Protein AF-0000000081802047 (afdb_homodimer)

Radius of gyration: 25.55 Å; Cα contacts (8 Å, |Δi|>4): 329; chains: 2; bounding box: 88×57×43 Å

Nearest PDB structures (foldseek):
  8in6-assembly1_A  TM=9.110E-01  e=1.641E-02  Aplysia kurodai
  5hbf-assembly3_B  TM=8.383E-01  e=6.087E-02  Homo sapiens
  5hbf-assembly3_A  TM=7.448E-01  e=5.000E-02  Homo sapiens
  6so0-assembly1_A  TM=7.220E-01  e=5.339E-02  Homo sapiens
  1dqc-assembly1_A  TM=6.555E-01  e=4.683E-02  Tachypleus tridentatus

Foldseek 3Di:
DPPPPPPPPPPPPCPVVPPPVVPPPFAFADLVVLQVADPPHDPDWDKACRQAAQQWIWIHHRSTTTIDGHDPQWGAAPVVRDIDHPVVHDSDNHDHPPVPPPPPPPD/DPPPPPPPPPPPPCPVVPPPVVPPPFAFADLVVLQVADPPHDPDWDKACRQAAQQWIWIHHRSTTTIDGHDPQWGAAPVVRDTDHPVPHDSDNHDHPPPPPCPPPPD

Organism: Hyalella azteca (NCBI:txid294128)

Secondary structure (DSSP, 8-state):
--------------------------PBPPHHHHTT--SS--SS--EEE-TT-TTEEEEEETTEEEEEEPPTTEEEETTTTEEEEGGG---TT--------------/--------------------------PBPPHHHHTT--SS--SS--EEE-TT-TTEEEEEETTEEEEEEPPTTEEEETTTTEEEEGGG---TT--------------

Sequence (214 aa):
MRALIYLLPLVAVVVLGGRITVGQDEELCFQNISDLCPVPDPAAPVFFPDPTNCAKFCECSNGLAYSLTCSPETLYDVTDEICKTASEVDCGDRPISVARASFKRLWMRALIYLLPLVAVVVLGGRITVGQDEELCFQNISDLCPVPDPAAPVFFPDPTNCAKFCECSNGLAYSLTCSPETLYDVTDEICKTASEVDCGDRPISVARASFKRLW

pLDDT: mean 78.84, std 25.26, range [30.09, 98.62]

Structure (mmCIF, N/CA/C/O backbone):
data_AF-0000000081802047-model_v1
#
loop_
_entity.id
_entity.type
_entity.pdbx_description
1 polymer 'Uncharacterized protein LOC108682642'
#
loop_
_atom_site.group_PDB
_atom_site.id
_atom_site.type_symbol
_atom_site.label_atom_id
_atom_site.label_alt_id
_atom_site.label_comp_id
_atom_site.label_asym_id
_atom_site.label_entity_id
_atom_site.label_seq_id
_atom_site.pdbx_PDB_ins_code
_atom_site.Cartn_x
_atom_site.Cartn_y
_atom_site.Cartn_z
_atom_site.occupancy
_atom_site.B_iso_or_equiv
_atom_site.auth_seq_id
_atom_site.auth_comp_id
_atom_site.auth_asym_id
_atom_site.auth_atom_id
_atom_site.pdbx_PDB_model_num
ATOM 1 N N . MET A 1 1 ? -69.375 -10.156 22.703 1 39.75 1 MET A N 1
ATOM 2 C CA . MET A 1 1 ? -68.188 -10.641 22.016 1 39.75 1 MET A CA 1
ATOM 3 C C . MET A 1 1 ? -67.438 -9.492 21.406 1 39.75 1 MET A C 1
ATOM 5 O O . MET A 1 1 ? -67.812 -8.953 20.359 1 39.75 1 MET A O 1
ATOM 9 N N . ARG A 1 2 ? -66.875 -8.578 22.312 1 48.47 2 ARG A N 1
ATOM 10 C CA . ARG A 1 2 ? -66.062 -7.402 22 1 48.47 2 ARG A CA 1
ATOM 11 C C . ARG A 1 2 ? -64.812 -7.789 21.188 1 48.47 2 ARG A C 1
ATOM 13 O O . ARG A 1 2 ? -64.125 -8.742 21.531 1 48.47 2 ARG A O 1
ATOM 20 N N . ALA A 1 3 ? -64.938 -7.656 19.859 1 47.84 3 ALA A N 1
ATOM 21 C CA . ALA A 1 3 ? -63.812 -7.789 18.922 1 47.84 3 ALA A CA 1
ATOM 22 C C . ALA A 1 3 ? -62.656 -6.863 19.312 1 47.84 3 ALA A C 1
ATOM 24 O O . ALA A 1 3 ? -62.812 -5.641 19.359 1 47.84 3 ALA A O 1
ATOM 25 N N . LEU A 1 4 ? -61.875 -7.223 20.359 1 50.84 4 LEU A N 1
ATOM 26 C CA . LEU A 1 4 ? -60.625 -6.512 20.688 1 50.84 4 LEU A CA 1
ATOM 27 C C . LEU A 1 4 ? -59.719 -6.438 19.469 1 50.84 4 LEU A C 1
ATOM 29 O O . LEU A 1 4 ? -59.281 -7.469 18.953 1 50.84 4 LEU A O 1
ATOM 33 N N . ILE A 1 5 ? -59.875 -5.484 18.578 1 48.91 5 ILE A N 1
ATOM 34 C CA . ILE A 1 5 ? -59.031 -5.141 17.453 1 48.91 5 ILE A CA 1
ATOM 35 C C . ILE A 1 5 ? -57.625 -4.805 17.969 1 48.91 5 ILE A C 1
ATOM 37 O O . ILE A 1 5 ? -57.438 -3.885 18.781 1 48.91 5 ILE A O 1
ATOM 41 N N . TYR A 1 6 ? -56.719 -5.836 18.141 1 47.06 6 TYR A N 1
ATOM 42 C CA . TYR A 1 6 ? -55.312 -5.66 18.391 1 47.06 6 TYR A CA 1
ATOM 43 C C . TYR A 1 6 ? -54.688 -4.742 17.344 1 47.06 6 TYR A C 1
ATOM 45 O O . TYR A 1 6 ? -54.688 -5.055 16.141 1 47.06 6 TYR A O 1
ATOM 53 N N . LEU A 1 7 ? -54.75 -3.395 17.5 1 47.03 7 LEU A N 1
ATOM 54 C CA . LEU A 1 7 ? -53.969 -2.455 16.719 1 47.03 7 LEU A CA 1
ATOM 55 C C . LEU A 1 7 ? -52.469 -2.762 16.828 1 47.03 7 LEU A C 1
ATOM 57 O O . LEU A 1 7 ? -51.875 -2.541 17.875 1 47.03 7 LEU A O 1
ATOM 61 N N . LEU A 1 8 ? -51.969 -3.777 16.156 1 45.94 8 LEU A N 1
ATOM 62 C CA . LEU A 1 8 ? -50.562 -4.031 16.062 1 45.94 8 LEU A CA 1
ATOM 63 C C . LEU A 1 8 ? -49.812 -2.812 15.5 1 45.94 8 LEU A C 1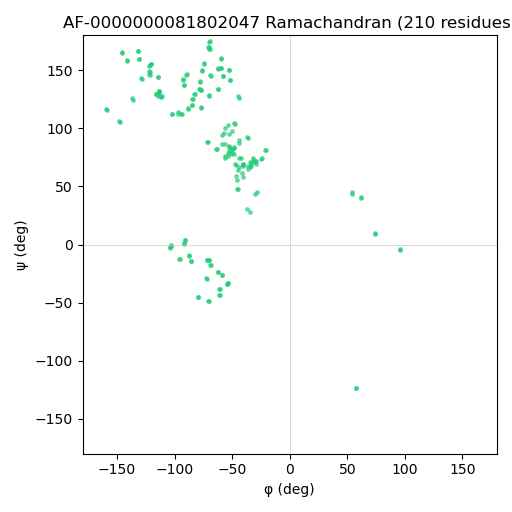
ATOM 65 O O . LEU A 1 8 ? -50.188 -2.307 14.438 1 45.94 8 LEU A O 1
ATOM 69 N N . PRO A 1 9 ? -49.125 -1.933 16.328 1 49.59 9 PRO A N 1
ATOM 70 C CA . PRO A 1 9 ? -48.281 -0.857 15.766 1 49.59 9 PRO A CA 1
ATOM 71 C C . PRO A 1 9 ? -47.312 -1.36 14.727 1 49.59 9 PRO A C 1
ATOM 73 O O . PRO A 1 9 ? -46.594 -2.336 14.969 1 49.59 9 PRO A O 1
ATOM 76 N N . LEU A 1 10 ? -47.656 -1.24 13.43 1 46.09 10 LEU A N 1
ATOM 77 C CA . LEU A 1 10 ? -46.688 -1.479 12.367 1 46.09 10 LEU A CA 1
ATOM 78 C C . LEU A 1 10 ? -45.406 -0.676 12.602 1 46.09 10 LEU A C 1
ATOM 80 O O . LEU A 1 10 ? -45.406 0.555 12.523 1 46.09 10 LEU A O 1
ATOM 84 N N . VAL A 1 11 ? -44.5 -1.123 13.516 1 46.25 11 VAL A N 1
ATOM 85 C CA . VAL A 1 11 ? -43.188 -0.53 13.625 1 46.25 11 VAL A CA 1
ATOM 86 C C . VAL A 1 11 ? -42.531 -0.479 12.242 1 46.25 11 VAL A C 1
ATOM 88 O O . VAL A 1 11 ? -42.281 -1.519 11.625 1 46.25 11 VAL A O 1
ATOM 91 N N . ALA A 1 12 ? -42.875 0.566 11.422 1 43.47 12 ALA A N 1
ATOM 92 C CA . ALA A 1 12 ? -42.094 0.822 10.211 1 43.47 12 ALA A CA 1
ATOM 93 C C . ALA A 1 12 ? -40.594 0.714 10.492 1 43.47 12 ALA A C 1
ATOM 95 O O . ALA A 1 12 ? -40.031 1.547 11.203 1 43.47 12 ALA A O 1
ATOM 96 N N . VAL A 1 13 ? -40.125 -0.532 10.656 1 43.78 13 VAL A N 1
ATOM 97 C CA . VAL A 1 13 ? -38.688 -0.664 10.648 1 43.78 13 VAL A CA 1
ATOM 98 C C . VAL A 1 13 ? -38.094 0.11 9.461 1 43.78 13 VAL A C 1
ATOM 100 O O . VAL A 1 13 ? -38.312 -0.258 8.305 1 43.78 13 VAL A O 1
ATOM 103 N N . VAL A 1 14 ? -38.156 1.462 9.508 1 40.22 14 VAL A N 1
ATOM 104 C CA . VAL A 1 14 ? -37.344 2.213 8.562 1 40.22 14 VAL A CA 1
ATOM 105 C C . VAL A 1 14 ? -35.969 1.554 8.43 1 40.22 14 VAL A C 1
ATOM 107 O O . VAL A 1 14 ? -35.188 1.539 9.375 1 40.22 14 VAL A O 1
ATOM 110 N N . VAL A 1 15 ? -36 0.364 7.812 1 37.06 15 VAL A N 1
ATOM 111 C CA . VAL A 1 15 ? -34.688 -0.069 7.371 1 37.06 15 VAL A CA 1
ATOM 112 C C . VAL A 1 15 ? -33.938 1.094 6.703 1 37.06 15 VAL A C 1
ATOM 114 O O . VAL A 1 15 ? -34.344 1.556 5.633 1 37.06 15 VAL A O 1
ATOM 117 N N . LEU A 1 16 ? -33.625 2.162 7.477 1 37.78 16 LEU A N 1
ATOM 118 C CA . LEU A 1 16 ? -32.625 3.059 6.863 1 37.78 16 LEU A CA 1
ATOM 119 C C . LEU A 1 16 ? -31.641 2.279 6.023 1 37.78 16 LEU A C 1
ATOM 121 O O . LEU A 1 16 ? -30.875 1.462 6.551 1 37.78 16 LEU A O 1
ATOM 125 N N . GLY A 1 17 ? -32.125 1.713 4.91 1 38.28 17 GLY A N 1
ATOM 126 C CA . GLY A 1 17 ? -31.141 1.27 3.938 1 38.28 17 GLY A CA 1
ATOM 127 C C . GLY A 1 17 ? -29.875 2.098 3.957 1 38.28 17 GLY A C 1
ATOM 128 O O . GLY A 1 17 ? -29.766 3.111 3.264 1 38.28 17 GLY A O 1
ATOM 129 N N . GLY A 1 18 ? -29.375 2.41 5.156 1 39.41 18 GLY A N 1
ATOM 130 C CA . GLY A 1 18 ? -28.078 3.059 5.035 1 39.41 18 GLY A CA 1
ATOM 131 C C . GLY A 1 18 ? -27.234 2.479 3.926 1 39.41 18 GLY A C 1
ATOM 132 O O . GLY A 1 18 ? -27.219 1.264 3.711 1 39.41 18 GLY A O 1
ATOM 133 N N . ARG A 1 19 ? -27.312 3.049 2.773 1 34.72 19 ARG A N 1
ATOM 134 C CA . ARG A 1 19 ? -26.203 2.736 1.884 1 34.72 19 ARG A CA 1
ATOM 135 C C . ARG A 1 19 ? -24.953 2.348 2.678 1 34.72 19 ARG A C 1
ATOM 137 O O . ARG A 1 19 ? -24.5 3.104 3.537 1 34.72 19 ARG A O 1
ATOM 144 N N . ILE A 1 20 ? -24.969 1.193 3.223 1 37.62 20 ILE A N 1
ATOM 145 C CA . ILE A 1 20 ? -23.594 0.818 3.586 1 37.62 20 ILE A CA 1
ATOM 146 C C . ILE A 1 20 ? -22.641 1.208 2.465 1 37.62 20 ILE A C 1
ATOM 148 O O . ILE A 1 20 ? -22.719 0.677 1.354 1 37.62 20 ILE A O 1
ATOM 152 N N . THR A 1 21 ? -22.469 2.469 2.059 1 40.91 21 THR A N 1
ATOM 153 C CA . THR A 1 21 ? -21.297 2.76 1.237 1 40.91 21 THR A CA 1
ATOM 154 C C . THR A 1 21 ? -20.125 1.873 1.64 1 40.91 21 THR A C 1
ATOM 156 O O . THR A 1 21 ? -19.734 1.837 2.811 1 40.91 21 THR A O 1
ATOM 159 N N . VAL A 1 22 ? -20.141 0.592 1.373 1 40.72 22 VAL A N 1
ATOM 160 C CA . VAL A 1 22 ? -18.969 -0.271 1.443 1 40.72 22 VAL A CA 1
ATOM 161 C C . VAL A 1 22 ? -17.734 0.49 0.959 1 40.72 22 VAL A C 1
ATOM 163 O O . VAL A 1 22 ? -17.5 0.597 -0.246 1 40.72 22 VAL A O 1
ATOM 166 N N . GLY A 1 23 ? -17.656 1.776 1.133 1 43.5 23 GLY A N 1
ATOM 167 C CA . GLY A 1 23 ? -16.438 2.492 0.8 1 43.5 23 GLY A CA 1
ATOM 168 C C . GLY A 1 23 ? -15.18 1.791 1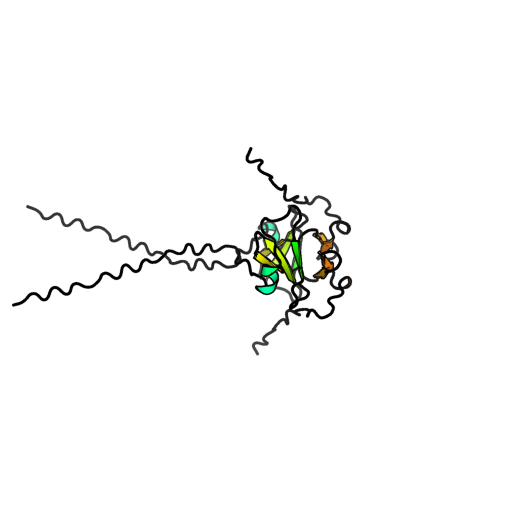.288 1 43.5 23 GLY A C 1
ATOM 169 O O . GLY A 1 23 ? -15.25 0.926 2.164 1 43.5 23 GLY A O 1
ATOM 170 N N . GLN A 1 24 ? -14.102 1.479 0.551 1 48.47 24 GLN A N 1
ATOM 171 C CA . GLN A 1 24 ? -12.812 1.077 1.108 1 48.47 24 GLN A CA 1
ATOM 172 C C . GLN A 1 24 ? -12.672 1.545 2.555 1 48.47 24 GLN A C 1
ATOM 174 O O . GLN A 1 24 ? -12.984 2.693 2.873 1 48.47 24 GLN A O 1
ATOM 179 N N . ASP A 1 25 ? -13.219 0.87 3.57 1 54.28 25 ASP A N 1
ATOM 180 C CA . ASP A 1 25 ? -13.117 1.26 4.973 1 54.28 25 ASP A CA 1
ATOM 181 C C . ASP A 1 25 ? -11.812 2.012 5.238 1 54.28 25 ASP A C 1
ATOM 183 O O . ASP A 1 25 ? -10.734 1.423 5.195 1 54.28 25 ASP A O 1
ATOM 187 N N . GLU A 1 26 ? -11.75 3.131 4.781 1 75.5 26 GLU A N 1
ATOM 188 C CA . GLU A 1 26 ? -10.641 4 5.176 1 75.5 26 GLU A CA 1
ATOM 189 C C . GLU A 1 26 ? -10.453 3.996 6.688 1 75.5 26 GLU A C 1
ATOM 191 O O . GLU A 1 26 ? -11.383 4.293 7.438 1 75.5 26 GLU A O 1
ATOM 196 N N . GLU A 1 27 ? -9.43 3.279 7.133 1 89.56 27 GLU A N 1
ATOM 197 C CA . GLU A 1 27 ? -9.055 3.328 8.539 1 89.56 27 GLU A CA 1
ATOM 198 C C . GLU A 1 27 ? -8.453 4.684 8.906 1 89.56 27 GLU A C 1
ATOM 200 O O . GLU A 1 27 ? -7.625 5.219 8.172 1 89.56 27 GLU A O 1
ATOM 205 N N . LEU A 1 28 ? -9.062 5.25 10 1 94.56 28 LEU A N 1
ATOM 206 C CA . LEU A 1 28 ? -8.523 6.523 10.469 1 94.56 28 LEU A CA 1
ATOM 207 C C . LEU A 1 28 ? -7.414 6.297 11.5 1 94.56 28 LEU A C 1
ATOM 209 O O . LEU A 1 28 ? -7.457 5.332 12.266 1 94.56 28 LEU A O 1
ATOM 213 N N . CYS A 1 29 ? -6.422 7.176 11.5 1 97.56 29 CYS A N 1
ATOM 214 C CA . CYS A 1 29 ? -5.457 7.238 12.594 1 97.56 29 CYS A CA 1
ATOM 215 C C . CYS A 1 29 ? -6.102 7.797 13.859 1 97.56 29 CYS A C 1
ATOM 217 O O . CYS A 1 29 ? -7.273 8.18 13.844 1 97.56 29 CYS A O 1
ATOM 219 N N . PHE A 1 30 ? -5.367 7.711 15 1 96.38 30 PHE A N 1
ATOM 220 C CA . PHE A 1 30 ? -5.848 8.227 16.281 1 96.38 30 PHE A CA 1
ATOM 221 C C . PHE A 1 30 ? -6.289 9.68 16.141 1 96.38 30 PHE A C 1
ATOM 223 O O . PHE A 1 30 ? -5.719 10.43 15.352 1 96.38 30 PHE A O 1
ATOM 230 N N . GLN A 1 31 ? -7.215 9.992 16.938 1 96.81 31 GLN A N 1
ATOM 231 C CA . GLN A 1 31 ? -7.824 11.312 16.859 1 96.81 31 GLN A CA 1
ATOM 232 C C . GLN A 1 31 ? -6.797 12.414 17.094 1 96.81 31 GLN A C 1
ATOM 234 O O . GLN A 1 31 ? -6.871 13.484 16.5 1 96.81 31 GLN A O 1
ATOM 239 N N . ASN A 1 32 ? -5.852 12.195 18.031 1 97.94 32 ASN A N 1
ATOM 240 C CA . ASN A 1 32 ? -4.848 13.211 18.344 1 97.94 32 ASN A CA 1
ATOM 241 C C . ASN A 1 32 ? -4.023 13.578 17.109 1 97.94 32 ASN A C 1
ATOM 243 O O . ASN A 1 32 ? -3.484 14.68 17.031 1 97.94 32 ASN A O 1
ATOM 247 N N . ILE A 1 33 ? -3.904 12.688 16.172 1 98.25 33 ILE A N 1
ATOM 248 C CA . ILE A 1 33 ? -3.209 12.977 14.93 1 98.25 33 ILE A CA 1
ATOM 249 C C . ILE A 1 33 ? -4.129 13.773 14 1 98.25 33 ILE A C 1
ATOM 251 O O . ILE A 1 33 ? -3.701 14.75 13.383 1 98.25 33 ILE A O 1
ATOM 255 N N . SER A 1 34 ? -5.383 13.375 13.867 1 97.88 34 SER A N 1
ATOM 256 C CA . SER A 1 34 ? -6.348 14.125 13.07 1 97.88 34 SER A CA 1
ATOM 257 C C . SER A 1 34 ? -6.43 15.578 13.523 1 97.88 34 SER A C 1
ATOM 259 O O . SER A 1 34 ? -6.609 16.484 12.711 1 97.88 34 SER A O 1
ATOM 261 N N . ASP A 1 35 ? -6.258 15.766 14.805 1 98.19 35 ASP A N 1
ATOM 262 C CA . ASP A 1 35 ? -6.324 17.109 15.367 1 98.19 35 ASP A CA 1
ATOM 263 C C . ASP A 1 35 ? -5.234 18 14.781 1 98.19 35 ASP A C 1
ATOM 265 O O . ASP A 1 35 ? -5.34 19.234 14.828 1 98.19 35 ASP A O 1
ATOM 269 N N . LEU A 1 36 ? -4.145 17.422 14.281 1 98.06 36 LEU A N 1
ATOM 270 C CA . LEU A 1 36 ? -3.02 18.172 13.719 1 98.06 36 LEU A CA 1
ATOM 271 C C . LEU A 1 36 ? -3.238 18.453 12.234 1 98.06 36 LEU A C 1
ATOM 273 O O . LEU A 1 36 ? -2.48 19.203 11.625 1 98.06 36 LEU A O 1
ATOM 277 N N . CYS A 1 37 ? -4.254 17.844 11.625 1 98.62 37 CYS A N 1
ATOM 278 C CA . CYS A 1 37 ? -4.461 17.953 10.188 1 98.62 37 CYS A CA 1
ATOM 279 C C . CYS A 1 37 ? -5.094 19.297 9.828 1 98.62 37 CYS A C 1
ATOM 281 O O . CYS A 1 37 ? -6.082 19.703 10.438 1 98.62 37 CYS A O 1
ATOM 283 N N . PRO A 1 38 ? -4.539 19.875 8.852 1 97.69 38 PRO A N 1
ATOM 284 C CA . PRO A 1 38 ? -5.062 21.188 8.461 1 97.69 38 PRO A CA 1
ATOM 285 C C . PRO A 1 38 ? -6.395 21.094 7.723 1 97.69 38 PRO A C 1
ATOM 287 O O . PRO A 1 38 ? -6.691 20.078 7.102 1 97.69 38 PRO A O 1
ATOM 290 N N . VAL A 1 39 ? -7.16 22.203 7.789 1 96.31 39 VAL A N 1
ATOM 291 C CA . VAL A 1 39 ? -8.352 22.469 6.992 1 96.31 39 VAL A CA 1
ATOM 292 C C . VAL A 1 39 ? -8.328 23.922 6.5 1 96.31 39 VAL A C 1
ATOM 294 O O . VAL A 1 39 ? -8.219 24.844 7.297 1 96.31 39 VAL A O 1
ATOM 297 N N . PRO A 1 40 ? -8.453 24.156 5.195 1 96 40 PRO A N 1
ATOM 298 C CA . PRO A 1 40 ? -8.484 23.219 4.082 1 96 40 PRO A CA 1
ATOM 299 C C . PRO A 1 40 ? -7.137 22.547 3.836 1 96 40 PRO A C 1
ATOM 301 O O . PRO A 1 40 ? -6.133 22.938 4.445 1 96 40 PRO A O 1
ATOM 304 N N . ASP A 1 41 ? -7.184 21.484 2.98 1 96.06 41 ASP A N 1
ATOM 305 C CA . ASP A 1 41 ? -5.93 20.812 2.643 1 96.06 41 ASP A CA 1
ATOM 306 C C . ASP A 1 41 ? -4.973 21.766 1.935 1 96.06 41 ASP A C 1
ATOM 308 O O . ASP A 1 41 ? -5.383 22.531 1.062 1 96.06 41 ASP A O 1
ATOM 312 N N . PRO A 1 42 ? -3.736 21.75 2.367 1 96.69 42 PRO A N 1
ATOM 313 C CA . PRO A 1 42 ? -2.744 22.469 1.575 1 96.69 42 PRO A CA 1
ATOM 314 C C . PRO A 1 42 ? -2.461 21.812 0.228 1 96.69 42 PRO A C 1
ATOM 316 O O . PRO A 1 42 ? -3.027 20.766 -0.078 1 96.69 42 PRO A O 1
ATOM 319 N N . ALA A 1 43 ? -1.646 22.484 -0.581 1 94.81 43 ALA A N 1
ATOM 320 C CA . ALA A 1 43 ? -1.294 21.984 -1.908 1 94.81 43 ALA A CA 1
ATOM 321 C C . ALA A 1 43 ? -0.571 20.641 -1.819 1 94.81 43 ALA A C 1
ATOM 323 O O . ALA A 1 43 ? -0.873 19.719 -2.574 1 94.81 43 ALA A O 1
ATOM 324 N N . ALA A 1 44 ? 0.365 20.578 -0.864 1 94.56 44 ALA A N 1
ATOM 325 C CA . ALA A 1 44 ? 1.104 19.328 -0.677 1 94.56 44 ALA A CA 1
ATOM 326 C C . ALA A 1 44 ? 0.436 18.453 0.376 1 94.56 44 ALA A C 1
ATOM 328 O O . ALA A 1 44 ? -0.06 18.953 1.388 1 94.56 44 ALA A O 1
ATOM 329 N N . PRO A 1 45 ? 0.488 17.172 0.071 1 95.31 45 PRO A N 1
ATOM 330 C CA . PRO A 1 45 ? -0.076 16.297 1.101 1 95.31 45 PRO A CA 1
ATOM 331 C C . PRO A 1 45 ? 0.683 16.375 2.422 1 95.31 45 PRO A C 1
ATOM 333 O O . PRO A 1 45 ? 1.878 16.688 2.436 1 95.31 45 PRO A O 1
ATOM 336 N N . VAL A 1 46 ? -0.081 16.125 3.477 1 97.56 46 VAL A N 1
ATOM 337 C CA . VAL A 1 46 ? 0.492 16.109 4.82 1 97.56 46 VAL A CA 1
ATOM 338 C C . VAL A 1 46 ? 0.458 14.695 5.391 1 97.56 46 VAL A C 1
ATOM 340 O O . VAL A 1 46 ? -0.594 14.055 5.406 1 97.56 46 VAL A O 1
ATOM 343 N N . PHE A 1 47 ? 1.67 14.273 5.852 1 98.12 47 PHE A N 1
ATOM 344 C CA . PHE A 1 47 ? 1.785 12.922 6.387 1 98.12 47 PHE A CA 1
ATOM 345 C C . PHE A 1 47 ? 2.281 12.953 7.828 1 98.12 47 PHE A C 1
ATOM 347 O O . PHE A 1 47 ? 3.055 13.836 8.203 1 98.12 47 PHE A O 1
ATOM 354 N N . PHE A 1 48 ? 1.802 12.008 8.609 1 98.5 48 PHE A N 1
ATOM 355 C CA . PHE A 1 48 ? 2.318 11.727 9.945 1 98.5 48 PHE A CA 1
ATOM 356 C C . PHE A 1 48 ? 2.639 10.242 10.102 1 98.5 48 PHE A C 1
ATOM 358 O O . PHE A 1 48 ? 1.937 9.391 9.555 1 98.5 48 PHE A O 1
ATOM 365 N N . PRO A 1 49 ? 3.775 9.992 10.852 1 98.38 49 PRO A N 1
ATOM 366 C CA . PRO A 1 49 ? 3.988 8.578 11.172 1 98.38 49 PRO A CA 1
ATOM 367 C C . PRO A 1 49 ? 2.945 8.023 12.141 1 98.38 49 PRO A C 1
ATOM 369 O O . PRO A 1 49 ? 2.449 8.758 13 1 98.38 49 PRO A O 1
ATOM 372 N N . ASP A 1 50 ? 2.619 6.777 11.922 1 97.94 50 ASP A N 1
ATOM 373 C CA . ASP A 1 50 ? 1.854 6.066 12.945 1 97.94 50 ASP A CA 1
ATOM 374 C C . ASP A 1 50 ? 2.75 5.648 14.109 1 97.94 50 ASP A C 1
ATOM 376 O O . ASP A 1 50 ? 3.688 4.867 13.93 1 97.94 50 ASP A O 1
ATOM 380 N N . PRO A 1 51 ? 2.455 6.164 15.281 1 97.38 51 PRO A N 1
ATOM 381 C CA . PRO A 1 51 ? 3.361 5.859 16.391 1 97.38 51 PRO A CA 1
ATOM 382 C C . PRO A 1 51 ? 3.281 4.402 16.828 1 97.38 51 PRO A C 1
ATOM 384 O O . PRO A 1 51 ? 4.168 3.916 17.531 1 97.38 51 PRO A O 1
ATOM 387 N N . THR A 1 52 ? 2.27 3.686 16.391 1 96.56 52 THR A N 1
ATOM 388 C CA . THR A 1 52 ? 2.049 2.346 16.938 1 96.56 52 THR A CA 1
ATOM 389 C C . THR A 1 52 ? 2.502 1.284 15.938 1 96.56 52 THR A C 1
ATOM 391 O O . THR A 1 52 ? 2.459 0.088 16.234 1 96.56 52 THR A O 1
ATOM 394 N N . ASN A 1 53 ? 2.932 1.658 14.828 1 97.69 53 ASN A N 1
ATOM 395 C CA . ASN A 1 53 ? 3.299 0.716 13.781 1 97.69 53 ASN A CA 1
ATOM 396 C C . ASN A 1 53 ? 4.238 1.354 12.758 1 97.69 53 ASN A C 1
ATOM 398 O O . ASN A 1 53 ? 3.818 2.207 11.977 1 97.69 53 ASN A O 1
ATOM 402 N N . CYS A 1 54 ? 5.414 0.883 12.648 1 98.62 54 CYS A N 1
ATOM 403 C CA . CYS A 1 54 ? 6.461 1.476 11.828 1 98.62 54 CYS A CA 1
ATOM 404 C C . CYS A 1 54 ? 6.141 1.316 10.344 1 98.62 54 CYS A C 1
ATOM 406 O O . CYS A 1 54 ? 6.676 2.049 9.508 1 98.62 54 CYS A O 1
ATOM 408 N N . ALA A 1 55 ? 5.191 0.378 9.984 1 97.88 55 ALA A N 1
ATOM 409 C CA . ALA A 1 55 ? 4.836 0.115 8.594 1 97.88 55 ALA A CA 1
ATOM 410 C C . ALA A 1 55 ? 3.654 0.978 8.156 1 97.88 55 ALA A C 1
ATOM 412 O O . ALA A 1 55 ? 3.172 0.856 7.031 1 97.88 55 ALA A O 1
ATOM 413 N N . LYS A 1 56 ? 3.168 1.798 9.062 1 97.88 56 LYS A N 1
ATOM 414 C CA . LYS A 1 56 ? 1.987 2.6 8.75 1 97.88 56 LYS A CA 1
ATOM 415 C C . LYS A 1 56 ? 2.291 4.09 8.859 1 97.88 56 LYS A C 1
ATOM 417 O O . LYS A 1 56 ? 3.223 4.492 9.562 1 97.88 56 LYS A O 1
ATOM 422 N N . PHE A 1 57 ? 1.488 4.863 8.117 1 98.44 57 PHE A N 1
ATOM 423 C CA . PHE A 1 57 ? 1.521 6.32 8.18 1 98.44 57 PHE A CA 1
ATOM 424 C C . PHE A 1 57 ? 0.129 6.902 7.973 1 98.44 57 PHE A C 1
ATOM 426 O O . PHE A 1 57 ? -0.808 6.18 7.629 1 98.44 57 PHE A O 1
ATOM 433 N N . CYS A 1 58 ? 0 8.141 8.305 1 98.56 58 CYS A N 1
ATOM 434 C CA . CYS A 1 58 ? -1.27 8.852 8.219 1 98.56 58 CYS A CA 1
ATOM 435 C C . CYS A 1 58 ? -1.209 9.945 7.156 1 98.56 58 CYS A C 1
ATOM 437 O O . CYS A 1 58 ? -0.25 10.719 7.109 1 98.56 58 CYS A O 1
ATOM 439 N N . GLU A 1 59 ? -2.217 9.961 6.344 1 97.81 59 GLU A N 1
ATOM 440 C CA . GLU A 1 59 ? -2.354 11.039 5.363 1 97.81 59 GLU A CA 1
ATOM 441 C C . GLU A 1 59 ? -3.539 11.938 5.695 1 97.81 59 GLU A C 1
ATOM 443 O O . GLU A 1 59 ? -4.66 11.461 5.883 1 97.81 59 GLU A O 1
ATOM 448 N N . CYS A 1 60 ? -3.279 13.172 5.766 1 98.06 60 CYS A N 1
ATOM 449 C CA . CYS A 1 60 ? -4.336 14.117 6.102 1 98.06 60 CYS A CA 1
ATOM 450 C C . CYS A 1 60 ? -5.23 14.391 4.898 1 98.06 60 CYS A C 1
ATOM 452 O O . CYS A 1 60 ? -4.742 14.5 3.771 1 98.06 60 CYS A O 1
ATOM 454 N N . SER A 1 61 ? -6.523 14.492 5.125 1 96.38 61 SER A N 1
ATOM 455 C CA . SER A 1 61 ? -7.527 14.93 4.168 1 96.38 61 SER A CA 1
ATOM 456 C C . SER A 1 61 ? -8.672 15.656 4.863 1 96.38 61 SER A C 1
ATOM 458 O O . SER A 1 61 ? -9.453 15.047 5.598 1 96.38 61 SER A O 1
ATOM 460 N N . ASN A 1 62 ? -8.656 16.984 4.664 1 96.69 62 ASN A N 1
ATOM 461 C CA . ASN A 1 62 ? -9.719 17.828 5.195 1 96.69 62 ASN A CA 1
ATOM 462 C C . ASN A 1 62 ? -9.914 17.625 6.695 1 96.69 62 ASN A C 1
ATOM 464 O O . ASN A 1 62 ? -11.031 17.391 7.156 1 96.69 62 ASN A O 1
ATOM 468 N N . GLY A 1 63 ? -8.883 17.562 7.359 1 97.88 63 GLY A N 1
ATOM 469 C CA . GLY A 1 63 ? -8.938 17.578 8.812 1 97.88 63 GLY A CA 1
ATOM 470 C C . GLY A 1 63 ? -8.914 16.203 9.422 1 97.88 63 GLY A C 1
ATOM 471 O O . GLY A 1 63 ? -8.891 16.047 10.648 1 97.88 63 GLY A O 1
ATOM 472 N N . LEU A 1 64 ? -8.93 15.188 8.555 1 97.56 64 LEU A N 1
ATOM 473 C CA . LEU A 1 64 ? -8.891 13.805 9.031 1 97.56 64 LEU A CA 1
ATOM 474 C C . LEU A 1 64 ? -7.594 13.125 8.609 1 97.56 64 LEU A C 1
ATOM 476 O O . LEU A 1 64 ? -7.105 13.336 7.5 1 97.56 64 LEU A O 1
ATOM 480 N N . ALA A 1 65 ? -7.09 12.25 9.523 1 98.31 65 ALA A N 1
ATOM 481 C CA . ALA A 1 65 ? -5.891 11.469 9.227 1 98.31 65 ALA A CA 1
ATOM 482 C C . ALA A 1 65 ? -6.246 10.031 8.852 1 98.31 65 ALA A C 1
ATOM 484 O O . ALA A 1 65 ? -6.672 9.242 9.695 1 98.31 65 ALA A O 1
ATOM 485 N N . TYR A 1 66 ? -6.016 9.688 7.641 1 97.31 66 TYR A N 1
ATOM 486 C CA . TYR A 1 66 ? -6.312 8.344 7.16 1 97.31 66 TYR A CA 1
ATOM 487 C C . TYR A 1 66 ? -5.098 7.434 7.297 1 97.31 66 TYR A C 1
ATOM 489 O O . TYR A 1 66 ? -3.973 7.836 6.988 1 97.31 66 TYR A O 1
ATOM 497 N N . SER A 1 67 ? -5.336 6.203 7.746 1 97.19 67 SER A N 1
ATOM 498 C CA . SER A 1 67 ? -4.266 5.234 7.969 1 97.19 67 SER A CA 1
ATOM 499 C C . SER A 1 67 ? -3.91 4.5 6.68 1 97.19 67 SER A C 1
ATOM 501 O O . SER A 1 67 ? -4.785 3.928 6.023 1 97.19 67 SER A O 1
ATOM 503 N N . LEU A 1 68 ? -2.664 4.531 6.309 1 96 68 LEU A N 1
ATOM 504 C CA . LEU A 1 68 ? -2.123 3.799 5.168 1 96 68 LEU A CA 1
ATOM 505 C C . LEU A 1 68 ? -1.003 2.861 5.602 1 96 68 LEU A C 1
ATOM 507 O O . LEU A 1 68 ? -0.35 3.1 6.621 1 96 68 LEU A O 1
ATOM 511 N N . THR A 1 69 ? -0.885 1.767 4.898 1 95.12 69 THR A N 1
ATOM 512 C CA . THR A 1 69 ? 0.151 0.783 5.191 1 95.12 69 THR A CA 1
ATOM 513 C C . THR A 1 69 ? 1.159 0.704 4.051 1 95.12 69 THR A C 1
ATOM 515 O O . THR A 1 69 ? 0.777 0.676 2.879 1 95.12 69 THR A O 1
ATOM 518 N N . CYS A 1 70 ? 2.441 0.75 4.391 1 96.88 70 CYS A N 1
ATOM 519 C CA . CYS A 1 70 ? 3.477 0.531 3.389 1 96.88 70 CYS A CA 1
ATOM 520 C C . CYS A 1 70 ? 3.338 -0.849 2.754 1 96.88 70 CYS A C 1
ATOM 522 O O . CYS A 1 70 ? 2.795 -1.768 3.369 1 96.88 70 CYS A O 1
ATOM 524 N N . SER A 1 71 ? 3.781 -1.007 1.514 1 94.81 71 SER A N 1
ATOM 525 C CA . SER A 1 71 ? 3.803 -2.301 0.839 1 94.81 71 SER A CA 1
ATOM 526 C C . SER A 1 71 ? 4.672 -3.303 1.594 1 94.81 71 SER A C 1
ATOM 528 O O . SER A 1 71 ? 5.52 -2.914 2.396 1 94.81 71 SER A O 1
ATOM 530 N N . PRO A 1 72 ? 4.465 -4.555 1.345 1 92.31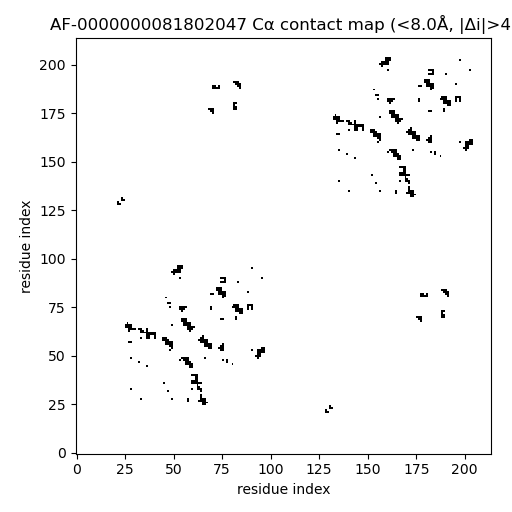 72 PRO A N 1
ATOM 531 C CA . PRO A 1 72 ? 5.258 -5.566 2.055 1 92.31 72 PRO A CA 1
ATOM 532 C C . PRO A 1 72 ? 6.758 -5.305 1.964 1 92.31 72 PRO A C 1
ATOM 534 O O . PRO A 1 72 ? 7.246 -4.832 0.935 1 92.31 72 PRO A O 1
ATOM 537 N N . GLU A 1 73 ? 7.465 -5.566 3.072 1 93.44 73 GLU A N 1
ATOM 538 C CA . GLU A 1 73 ? 8.914 -5.496 3.186 1 93.44 73 GLU A CA 1
ATOM 539 C C . GLU A 1 73 ? 9.398 -4.051 3.219 1 93.44 73 GLU A C 1
ATOM 541 O O . GLU A 1 73 ? 10.602 -3.789 3.129 1 93.44 73 GLU A O 1
ATOM 546 N N . THR A 1 74 ? 8.469 -3.158 3.322 1 95.75 74 THR A N 1
ATOM 547 C CA . THR A 1 74 ? 8.828 -1.746 3.416 1 95.75 74 THR A CA 1
ATOM 548 C C . THR A 1 74 ? 8.281 -1.134 4.703 1 95.75 74 THR A C 1
ATOM 550 O O . THR A 1 74 ? 7.344 -1.669 5.301 1 95.75 74 THR A O 1
ATOM 553 N N . LEU A 1 75 ? 8.945 -0.103 5.145 1 97.5 75 LEU A N 1
ATOM 554 C CA . LEU A 1 75 ? 8.602 0.638 6.352 1 97.5 75 LEU A CA 1
ATOM 555 C C . LEU A 1 75 ? 8.562 2.139 6.082 1 97.5 75 LEU A C 1
ATOM 557 O O . LEU A 1 75 ? 9.117 2.604 5.078 1 97.5 75 LEU A O 1
ATOM 561 N N . TYR A 1 76 ? 7.875 2.863 6.945 1 98.19 76 TYR A N 1
ATOM 562 C CA . TYR A 1 76 ? 7.711 4.293 6.723 1 98.19 76 TYR A CA 1
ATOM 563 C C . TYR A 1 76 ? 8.898 5.074 7.266 1 98.19 76 TYR A C 1
ATOM 565 O O . TYR A 1 76 ? 9.172 5.043 8.469 1 98.19 76 TYR A O 1
ATOM 573 N N . ASP A 1 77 ? 9.555 5.777 6.395 1 98.31 77 ASP A N 1
ATOM 574 C CA . ASP A 1 77 ? 10.672 6.641 6.77 1 98.31 77 ASP A CA 1
ATOM 575 C C . ASP A 1 77 ? 10.18 8.039 7.133 1 98.31 77 ASP A C 1
ATOM 577 O O . ASP A 1 77 ? 9.68 8.773 6.277 1 98.31 77 ASP A O 1
ATOM 581 N N . VAL A 1 78 ? 10.398 8.391 8.375 1 97.81 78 VAL A N 1
ATOM 582 C CA . VAL A 1 78 ? 9.883 9.656 8.883 1 97.81 78 VAL A CA 1
ATOM 583 C C . VAL A 1 78 ? 10.672 10.82 8.281 1 97.81 78 VAL A C 1
ATOM 585 O O . VAL A 1 78 ? 10.125 11.898 8.062 1 97.81 78 VAL A O 1
ATOM 588 N N . THR A 1 79 ? 11.922 10.555 7.973 1 97.19 79 THR A N 1
ATOM 589 C CA . THR A 1 79 ? 12.797 11.609 7.469 1 97.19 79 THR A CA 1
ATOM 590 C C . THR A 1 79 ? 12.391 12.023 6.059 1 97.19 79 THR A C 1
ATOM 592 O O . THR A 1 79 ? 12.18 13.211 5.789 1 97.19 79 THR A O 1
ATOM 595 N N . ASP A 1 80 ? 12.195 11.07 5.176 1 96.19 80 ASP A N 1
ATOM 596 C CA . ASP A 1 80 ? 11.875 11.359 3.783 1 96.19 80 ASP A CA 1
ATOM 597 C C . ASP A 1 80 ? 10.367 11.32 3.543 1 96.19 80 ASP A C 1
ATOM 599 O O . ASP A 1 80 ? 9.898 11.711 2.475 1 96.19 80 ASP A O 1
ATOM 603 N N . GLU A 1 81 ? 9.656 10.82 4.484 1 97.19 81 GLU A N 1
ATOM 604 C CA . GLU A 1 81 ? 8.195 10.742 4.43 1 97.19 81 GLU A CA 1
ATOM 605 C C . GLU A 1 81 ? 7.734 9.875 3.264 1 97.19 81 GLU A C 1
ATOM 607 O O . GLU A 1 81 ? 6.824 10.258 2.521 1 97.19 81 GLU A O 1
ATOM 612 N N . ILE A 1 82 ? 8.406 8.773 3.004 1 96.56 82 ILE A N 1
ATOM 613 C CA . ILE A 1 82 ? 8.039 7.766 2.012 1 96.56 82 ILE A CA 1
ATOM 614 C C . ILE A 1 82 ? 8.336 6.371 2.559 1 96.56 82 ILE A C 1
ATOM 616 O O . ILE A 1 82 ? 9.117 6.219 3.5 1 96.56 82 ILE A O 1
ATOM 620 N N . CYS A 1 83 ? 7.664 5.375 1.992 1 97.62 83 CYS A N 1
ATOM 621 C CA . CYS A 1 83 ? 7.988 4 2.344 1 97.62 83 CYS A CA 1
ATOM 622 C C . CYS A 1 83 ? 9.273 3.549 1.649 1 97.62 83 CYS A C 1
ATOM 624 O O . CYS A 1 83 ? 9.438 3.764 0.448 1 97.62 83 CYS A O 1
ATOM 626 N N . LYS A 1 84 ? 10.164 2.924 2.416 1 96.56 84 LYS A N 1
ATOM 627 C CA . LYS A 1 84 ? 11.43 2.391 1.923 1 96.56 84 LYS A CA 1
ATOM 628 C C . LYS A 1 84 ? 11.648 0.956 2.4 1 96.56 84 LYS A C 1
ATOM 630 O O . LYS A 1 84 ? 10.906 0.465 3.26 1 96.56 84 LYS A O 1
ATOM 635 N N . THR A 1 85 ? 12.625 0.399 1.727 1 94.81 85 THR A N 1
ATOM 636 C CA . THR A 1 85 ? 12.969 -0.945 2.176 1 94.81 85 THR A CA 1
ATOM 637 C C . THR A 1 85 ? 13.352 -0.939 3.654 1 94.81 85 THR A C 1
ATOM 639 O O . THR A 1 85 ? 13.992 0.001 4.133 1 94.81 85 THR A O 1
ATOM 642 N N . ALA A 1 86 ? 12.984 -2.025 4.32 1 94.5 86 ALA A N 1
ATOM 643 C CA . ALA A 1 86 ? 13.125 -2.094 5.77 1 94.5 86 ALA A CA 1
ATOM 644 C C . ALA A 1 86 ? 14.555 -1.777 6.195 1 94.5 86 ALA A C 1
ATOM 646 O O . ALA A 1 86 ? 14.773 -1.129 7.223 1 94.5 86 ALA A O 1
ATOM 647 N N . SER A 1 87 ? 15.5 -2.131 5.402 1 93.94 87 SER A N 1
ATOM 648 C CA . SER A 1 87 ? 16.906 -1.963 5.762 1 93.94 87 SER A CA 1
ATOM 649 C C . SER A 1 87 ? 17.312 -0.493 5.738 1 93.94 87 SER A C 1
ATOM 651 O O . SER A 1 87 ? 18.359 -0.121 6.277 1 93.94 87 SER A O 1
A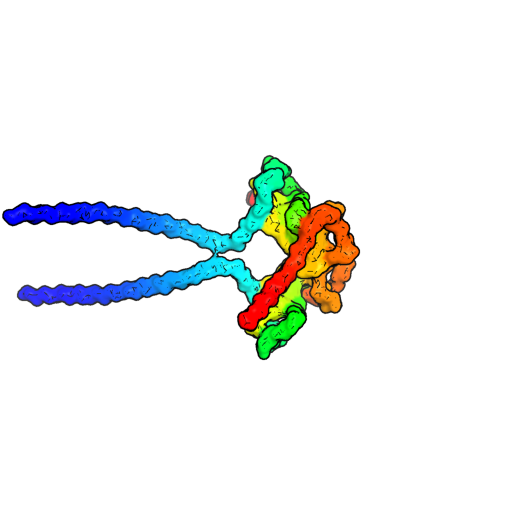TOM 653 N N . GLU A 1 88 ? 16.484 0.286 5.18 1 94.88 88 GLU A N 1
ATOM 654 C CA . GLU A 1 88 ? 16.828 1.694 5.004 1 94.88 88 GLU A CA 1
ATOM 655 C C . GLU A 1 88 ? 16.109 2.568 6.027 1 94.88 88 GLU A C 1
ATOM 657 O O . GLU A 1 88 ? 16.266 3.789 6.031 1 94.88 88 GLU A O 1
ATOM 662 N N . VAL A 1 89 ? 15.32 1.972 6.852 1 97.06 89 VAL A N 1
ATOM 663 C CA . VAL A 1 89 ? 14.469 2.77 7.723 1 97.06 89 VAL A CA 1
ATOM 664 C C . VAL A 1 89 ? 14.859 2.543 9.18 1 97.06 89 VAL A C 1
ATOM 666 O O . VAL A 1 89 ? 15.023 1.4 9.617 1 97.06 89 VAL A O 1
ATOM 669 N N . ASP A 1 90 ? 15.078 3.689 9.922 1 97.5 90 ASP A N 1
ATOM 670 C CA . ASP A 1 90 ? 15.18 3.66 11.375 1 97.5 90 ASP A CA 1
ATOM 671 C C . ASP A 1 90 ? 13.828 3.943 12.023 1 97.5 90 ASP A C 1
ATOM 673 O O . ASP A 1 90 ? 13.344 5.074 11.992 1 97.5 90 ASP A O 1
ATOM 677 N N . CYS A 1 91 ? 13.234 2.994 12.68 1 97.88 91 CYS A N 1
ATOM 678 C CA . CYS A 1 91 ? 11.875 3.076 13.211 1 97.88 91 CYS A CA 1
ATOM 679 C C . CYS A 1 91 ? 11.867 3.73 14.586 1 97.88 91 CYS A C 1
ATOM 681 O O . CYS A 1 91 ? 10.812 4.113 15.094 1 97.88 91 CYS A O 1
ATOM 683 N N . GLY A 1 92 ? 13.016 3.83 15.148 1 97 92 GLY A N 1
ATOM 684 C CA . GLY A 1 92 ? 13.031 4.348 16.516 1 97 92 GLY A CA 1
ATOM 685 C C . GLY A 1 92 ? 12.195 3.529 17.469 1 97 92 GLY A C 1
ATOM 686 O O . GLY A 1 92 ? 12.359 2.312 17.562 1 97 92 GLY A O 1
ATOM 687 N N . ASP A 1 93 ? 11.211 4.234 18.141 1 96.5 93 ASP A N 1
ATOM 688 C CA . ASP A 1 93 ? 10.391 3.568 19.141 1 96.5 93 ASP A CA 1
ATOM 689 C C . ASP A 1 93 ? 9.125 2.98 18.516 1 96.5 93 ASP A C 1
ATOM 691 O O . ASP A 1 93 ? 8.32 2.363 19.219 1 96.5 93 ASP A O 1
ATOM 695 N N . ARG A 1 94 ? 8.992 3.074 17.25 1 97.44 94 ARG A N 1
ATOM 696 C CA . ARG A 1 94 ? 7.805 2.527 16.609 1 97.44 94 ARG A CA 1
ATOM 697 C C . ARG A 1 94 ? 7.957 1.03 16.359 1 97.44 94 ARG A C 1
ATOM 699 O O . ARG A 1 94 ? 8.891 0.6 15.68 1 97.44 94 ARG A O 1
ATOM 706 N N . PRO A 1 95 ? 6.938 0.273 16.781 1 96.31 95 PRO A N 1
ATOM 707 C CA . PRO A 1 95 ? 7.07 -1.176 16.609 1 96.31 95 PRO A CA 1
ATOM 708 C C . PRO A 1 95 ? 6.848 -1.621 15.156 1 96.31 95 PRO A C 1
ATOM 710 O O . PRO A 1 95 ? 6.102 -0.975 14.414 1 96.31 95 PRO A O 1
ATOM 713 N N . ILE A 1 96 ? 7.523 -2.717 14.781 1 91.06 96 ILE A N 1
ATOM 714 C CA . ILE A 1 96 ? 7.293 -3.367 13.492 1 91.06 96 ILE A CA 1
ATOM 715 C C . ILE A 1 96 ? 6.332 -4.543 13.68 1 91.06 96 ILE A C 1
ATOM 717 O O . ILE A 1 96 ? 6.59 -5.445 14.477 1 91.06 96 ILE A O 1
ATOM 721 N N . SER A 1 97 ? 5.152 -4.359 13.07 1 75.75 97 SER A N 1
ATOM 722 C CA . SER A 1 97 ? 4.188 -5.441 13.25 1 75.75 97 SER A CA 1
ATOM 723 C C . SER A 1 97 ? 4.594 -6.68 12.461 1 75.75 97 SER A C 1
ATOM 725 O O . SER A 1 97 ? 4.906 -6.594 11.266 1 75.75 97 SER A O 1
ATOM 727 N N . VAL A 1 98 ? 5.312 -7.469 13 1 62.53 98 VAL A N 1
ATOM 728 C CA . VAL A 1 98 ? 5.641 -8.742 12.367 1 62.53 98 VAL A CA 1
ATOM 729 C C . VAL A 1 98 ? 4.371 -9.586 12.211 1 62.53 98 VAL A C 1
ATOM 731 O O . VAL A 1 98 ? 3.6 -9.734 13.164 1 62.53 98 VAL A O 1
ATOM 734 N N . ALA A 1 99 ? 3.689 -9.234 11.125 1 53.25 99 ALA A N 1
ATOM 735 C CA . ALA A 1 99 ? 2.584 -10.172 10.938 1 53.25 99 ALA A CA 1
ATOM 736 C C . ALA A 1 99 ? 2.941 -11.555 11.469 1 53.25 99 ALA A C 1
ATOM 738 O O . ALA A 1 99 ? 3.859 -12.203 10.961 1 53.25 99 ALA A O 1
ATOM 739 N N . ARG A 1 100 ? 3.004 -11.727 12.719 1 46.41 100 ARG A N 1
ATOM 740 C CA . ARG A 1 100 ? 3.127 -13.094 13.203 1 46.41 100 ARG A CA 1
ATOM 741 C C . ARG A 1 100 ? 2.17 -14.023 12.461 1 46.41 100 ARG A C 1
ATOM 743 O O . ARG A 1 100 ? 0.969 -13.758 12.383 1 46.41 100 ARG A O 1
ATOM 750 N N . ALA A 1 101 ? 2.623 -14.531 11.359 1 43.97 101 ALA A N 1
ATOM 751 C CA . ALA A 1 101 ? 1.885 -15.695 10.875 1 43.97 101 ALA A CA 1
ATOM 752 C C . ALA A 1 101 ? 1.31 -16.5 12.039 1 43.97 101 ALA A C 1
ATOM 754 O O . ALA A 1 101 ? 2.055 -17 12.883 1 43.97 101 ALA A O 1
ATOM 755 N N . SER A 1 102 ? 0.313 -15.992 12.602 1 40.41 102 SER A N 1
ATOM 756 C CA . SER A 1 102 ? -0.292 -16.953 13.508 1 40.41 102 SER A CA 1
ATOM 757 C C . SER A 1 102 ? -0.458 -18.312 12.836 1 40.41 102 SER A C 1
ATOM 759 O O . SER A 1 102 ? -1.346 -18.5 12 1 40.41 102 SER A O 1
ATOM 761 N N . PHE A 1 103 ? 0.539 -18.969 12.367 1 40.62 103 PHE A N 1
ATOM 762 C CA . PHE A 1 103 ? 0.392 -20.391 12.086 1 40.62 103 PHE A CA 1
ATOM 763 C C . PHE A 1 103 ? -0.419 -21.078 13.172 1 40.62 103 PHE A C 1
ATOM 765 O O . PHE A 1 103 ? 0.045 -21.219 14.305 1 40.62 103 PHE A O 1
ATOM 772 N N . LYS A 1 104 ? -1.604 -20.766 13.227 1 37.59 104 LYS A N 1
ATOM 773 C CA . LYS A 1 104 ? -2.395 -21.703 14.023 1 37.59 104 LYS A CA 1
ATOM 774 C C . LYS A 1 104 ? -2.113 -23.141 13.617 1 37.59 104 LYS A C 1
ATOM 776 O O . LYS A 1 104 ? -2.275 -23.516 12.453 1 37.59 104 LYS A O 1
ATOM 781 N N . ARG A 1 105 ? -1.154 -23.766 14.062 1 34.44 105 ARG A N 1
ATOM 782 C CA . ARG A 1 105 ? -1.127 -25.219 14.148 1 34.44 105 ARG A CA 1
ATOM 783 C C . ARG A 1 105 ? -2.506 -25.781 14.492 1 34.44 105 ARG A C 1
ATOM 785 O O . ARG A 1 105 ? -3.02 -25.547 15.594 1 34.44 105 ARG A O 1
ATOM 792 N N . LEU A 1 106 ? -3.428 -25.672 13.617 1 31.3 106 LEU A N 1
ATOM 793 C CA . LEU A 1 106 ? -4.5 -26.641 13.812 1 31.3 106 LEU A CA 1
ATOM 794 C C . LEU A 1 106 ? -3.932 -28.031 14.07 1 31.3 106 LEU A C 1
ATOM 796 O O . LEU A 1 106 ? -3.402 -28.672 13.156 1 31.3 106 LEU A O 1
ATOM 800 N N . TRP A 1 107 ? -2.959 -28.141 14.977 1 30.09 107 TRP A N 1
ATOM 801 C CA . TRP A 1 107 ? -3.027 -29.484 15.562 1 30.09 107 TRP A CA 1
ATOM 802 C C . TRP A 1 107 ? -4.336 -29.672 16.328 1 30.09 107 TRP A C 1
ATOM 804 O O . TRP A 1 107 ? -4.84 -28.734 16.953 1 30.09 107 TRP A O 1
ATOM 814 N N . MET B 1 1 ? -71.812 -15.062 -10.82 1 39.78 1 MET B N 1
ATOM 815 C CA . MET B 1 1 ? -70.812 -14.117 -10.328 1 39.78 1 MET B CA 1
ATOM 816 C C . MET B 1 1 ? -69.5 -14.836 -9.922 1 39.78 1 MET B C 1
ATOM 818 O O . MET B 1 1 ? -69.5 -15.516 -8.898 1 39.78 1 MET B O 1
ATOM 822 N N . ARG B 1 2 ? -68.75 -15.406 -10.977 1 47.88 2 ARG B N 1
ATOM 823 C CA . ARG B 1 2 ? -67.5 -16.125 -10.898 1 47.88 2 ARG B CA 1
ATOM 824 C C . ARG B 1 2 ? -66.438 -15.258 -10.266 1 47.88 2 ARG B C 1
ATOM 826 O O . ARG B 1 2 ? -66.25 -14.109 -10.664 1 47.88 2 ARG B O 1
ATOM 833 N N . ALA B 1 3 ? -66.25 -15.383 -8.93 1 47.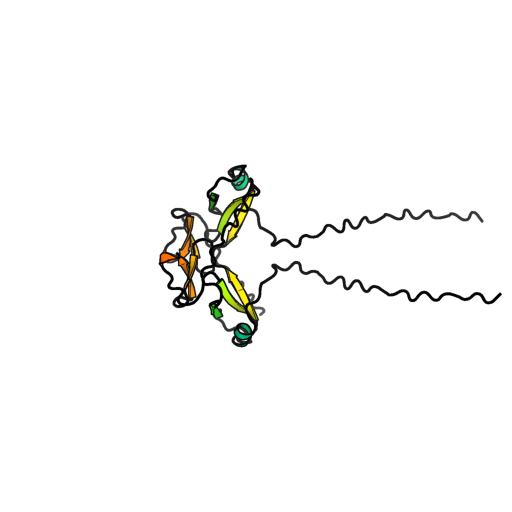19 3 ALA B N 1
ATOM 834 C CA . ALA B 1 3 ? -65.188 -14.773 -8.195 1 47.19 3 ALA B CA 1
ATOM 835 C C . ALA B 1 3 ? -63.812 -15.148 -8.828 1 47.19 3 ALA B C 1
ATOM 837 O O . ALA B 1 3 ? -63.5 -16.328 -8.922 1 47.19 3 ALA B O 1
ATOM 838 N N . LEU B 1 4 ? -63.438 -14.484 -9.945 1 50.34 4 LEU B N 1
ATOM 839 C CA . LEU B 1 4 ? -62.094 -14.594 -10.5 1 50.34 4 LEU B CA 1
ATOM 840 C C . LEU B 1 4 ? -61.062 -14.305 -9.438 1 50.34 4 LEU B C 1
ATOM 842 O O . LEU B 1 4 ? -61 -13.195 -8.906 1 50.34 4 LEU B O 1
ATOM 846 N N . ILE B 1 5 ? -60.719 -15.242 -8.555 1 48.34 5 ILE B N 1
ATOM 847 C CA . ILE B 1 5 ? -59.594 -15.188 -7.609 1 48.34 5 ILE B CA 1
ATOM 848 C C . ILE B 1 5 ? -58.281 -14.953 -8.359 1 48.34 5 ILE B C 1
ATOM 850 O O . ILE B 1 5 ? -57.906 -15.742 -9.227 1 48.34 5 ILE B O 1
ATOM 854 N N . TYR B 1 6 ? -57.938 -13.656 -8.617 1 46.72 6 TYR B N 1
ATOM 855 C CA . TYR B 1 6 ? -56.625 -13.258 -9.078 1 46.72 6 TYR B CA 1
ATOM 856 C C . TYR B 1 6 ? -55.531 -13.859 -8.203 1 46.72 6 TYR B C 1
ATOM 858 O O . TYR B 1 6 ? -55.438 -13.539 -7.016 1 46.72 6 TYR B O 1
ATOM 866 N N . LEU B 1 7 ? -55.125 -15.133 -8.422 1 46.75 7 LEU B N 1
ATOM 867 C CA . LEU B 1 7 ? -53.906 -15.672 -7.82 1 46.75 7 LEU B CA 1
ATOM 868 C C . LEU B 1 7 ? -52.688 -14.82 -8.172 1 46.75 7 LEU B C 1
ATOM 870 O O . LEU B 1 7 ? -52.25 -14.82 -9.328 1 46.75 7 LEU B O 1
ATOM 874 N N . LEU B 1 8 ? -52.531 -13.664 -7.574 1 45.19 8 LEU B N 1
ATOM 875 C CA . LEU B 1 8 ? -51.312 -12.891 -7.703 1 45.19 8 LEU B CA 1
ATOM 876 C C . LEU B 1 8 ? -50.094 -13.742 -7.34 1 45.19 8 LEU B C 1
ATOM 878 O O . LEU B 1 8 ? -50.031 -14.336 -6.262 1 45.19 8 LEU B O 1
ATOM 882 N N . PRO B 1 9 ? -49.25 -14.281 -8.336 1 48.12 9 PRO B N 1
ATOM 883 C CA . PRO B 1 9 ? -48 -14.953 -7.98 1 48.12 9 PRO B CA 1
ATOM 884 C C . PRO B 1 9 ? -47.094 -14.109 -7.086 1 48.12 9 PRO B C 1
ATOM 886 O O . PRO B 1 9 ? -46.844 -12.938 -7.387 1 48.12 9 PRO B O 1
ATOM 889 N N . LEU B 1 10 ? -47.188 -14.32 -5.762 1 45.78 10 LEU B N 1
ATOM 890 C CA . LEU B 1 10 ? -46.219 -13.734 -4.855 1 45.78 10 LEU B CA 1
ATOM 891 C C . LEU B 1 10 ? -44.781 -13.992 -5.348 1 45.78 10 LEU B C 1
ATOM 893 O O . LEU B 1 10 ? -44.344 -15.141 -5.367 1 45.78 10 LEU B O 1
ATOM 897 N N . VAL B 1 11 ? -44.312 -13.227 -6.363 1 45.81 11 VAL B N 1
ATOM 898 C CA . VAL B 1 11 ? -42.906 -13.273 -6.73 1 45.81 11 VAL B CA 1
ATOM 899 C C . VAL B 1 11 ? -42.031 -13.094 -5.484 1 45.81 11 VAL B C 1
ATOM 901 O O . VAL B 1 11 ? -42.062 -12.039 -4.844 1 45.81 11 VAL B O 1
ATOM 904 N N . ALA B 1 12 ? -41.844 -14.195 -4.672 1 43.16 12 ALA B N 1
ATOM 905 C CA . ALA B 1 12 ? -40.812 -14.156 -3.633 1 43.16 12 ALA B CA 1
ATOM 906 C C . ALA B 1 12 ? -39.531 -13.508 -4.148 1 43.16 12 ALA B C 1
ATOM 908 O O . ALA B 1 12 ? -38.844 -14.062 -5.008 1 43.16 12 ALA B O 1
ATOM 909 N N . VAL B 1 13 ? -39.594 -12.18 -4.285 1 43.56 13 VAL B N 1
ATOM 910 C CA . VAL B 1 13 ? -38.312 -11.523 -4.508 1 43.56 13 VAL B CA 1
ATOM 911 C C . VAL B 1 13 ? -37.281 -12.055 -3.508 1 43.56 13 VAL B C 1
ATOM 913 O O . VAL B 1 13 ? -37.406 -11.812 -2.305 1 43.56 13 VAL B O 1
ATOM 916 N N . VAL B 1 14 ? -36.875 -13.336 -3.65 1 39.53 14 VAL B N 1
ATOM 917 C CA . VAL B 1 14 ? -35.688 -13.75 -2.912 1 39.53 14 VAL B CA 1
ATOM 918 C C . VAL B 1 14 ? -34.656 -12.648 -2.963 1 39.53 14 VAL B C 1
ATOM 920 O O . VAL B 1 14 ? -34.094 -12.344 -4.031 1 39.53 14 VAL B O 1
ATOM 923 N N . VAL B 1 15 ? -35 -11.547 -2.289 1 36.97 15 VAL B N 1
ATOM 924 C CA . VAL B 1 15 ? -33.844 -10.672 -2.049 1 36.97 15 VAL B CA 1
ATOM 925 C C . VAL B 1 15 ? -32.656 -11.5 -1.589 1 36.97 15 VAL B C 1
ATOM 927 O O . VAL B 1 15 ? -32.688 -12.094 -0.505 1 36.97 15 VAL B O 1
ATOM 930 N N . LEU B 1 16 ? -32.125 -12.359 -2.492 1 36.91 16 LEU B N 1
ATOM 931 C CA . LEU B 1 16 ? -30.797 -12.859 -2.119 1 36.91 16 LEU B CA 1
ATOM 932 C C . LEU B 1 16 ? -30 -11.789 -1.385 1 36.91 16 LEU B C 1
ATOM 934 O O . LEU B 1 16 ? -29.688 -10.742 -1.954 1 36.91 16 LEU B O 1
ATOM 938 N N . GLY B 1 17 ? -30.469 -11.445 -0.177 1 38.03 17 GLY B N 1
ATOM 939 C CA . GLY B 1 17 ? -29.531 -10.703 0.664 1 38.03 17 GLY B CA 1
ATOM 940 C C . GLY B 1 17 ? -28.078 -11.031 0.38 1 38.03 17 GLY B C 1
ATOM 941 O O . GLY B 1 17 ? -27.531 -11.977 0.949 1 38.03 17 GLY B O 1
ATOM 942 N N . GLY B 1 18 ? -27.734 -11.086 -0.901 1 38.97 18 GLY B N 1
ATOM 943 C CA . GLY B 1 18 ? -26.297 -11.234 -1.035 1 38.97 18 GLY B CA 1
ATOM 944 C C . GLY B 1 18 ? -25.516 -10.461 0.017 1 38.97 18 GLY B C 1
ATOM 945 O O . GLY B 1 18 ? -25.875 -9.336 0.365 1 38.97 18 GLY B O 1
ATOM 946 N N . ARG B 1 19 ? -25.203 -11.07 1.107 1 34.62 19 ARG B N 1
ATOM 947 C CA . ARG B 1 19 ? -24.125 -10.445 1.859 1 34.62 19 ARG B CA 1
ATOM 948 C C . ARG B 1 19 ? -23.234 -9.609 0.944 1 34.62 19 ARG B C 1
ATOM 950 O O . ARG B 1 19 ? -22.719 -10.109 -0.055 1 34.62 19 ARG B O 1
ATOM 957 N N . ILE B 1 20 ? -23.719 -8.492 0.545 1 37.78 20 ILE B N 1
ATOM 958 C CA . ILE B 1 20 ? -22.641 -7.645 0.05 1 37.78 20 ILE B CA 1
ATOM 959 C C . ILE B 1 20 ? -21.422 -7.766 0.971 1 37.78 20 ILE B C 1
ATOM 961 O O . ILE B 1 20 ? -21.469 -7.348 2.129 1 37.78 20 ILE B O 1
ATOM 965 N N . THR B 1 21 ? -20.812 -8.922 1.224 1 41.09 21 THR B N 1
ATOM 966 C CA . THR B 1 21 ? -19.5 -8.859 1.841 1 41.09 21 THR B CA 1
ATOM 967 C C . THR B 1 21 ? -18.719 -7.633 1.346 1 41.09 21 THR B C 1
ATOM 969 O O . THR B 1 21 ? -18.578 -7.43 0.138 1 41.09 21 THR B O 1
ATOM 972 N N . VAL B 1 22 ? -19.094 -6.434 1.737 1 40.97 22 VAL B N 1
ATOM 973 C CA . VAL B 1 22 ? -18.266 -5.25 1.585 1 40.97 22 VAL B CA 1
ATOM 974 C C . VAL B 1 22 ? -16.797 -5.629 1.769 1 40.97 22 VAL B C 1
ATOM 976 O O . VAL B 1 22 ? -16.297 -5.711 2.896 1 40.97 22 VAL B O 1
ATOM 979 N N . GLY B 1 23 ? -16.406 -6.848 1.479 1 43.25 23 GLY B N 1
ATOM 980 C CA . GLY B 1 23 ? -14.992 -7.195 1.544 1 43.25 23 GLY B CA 1
ATOM 981 C C . GLY B 1 23 ? -14.094 -6.148 0.922 1 43.25 23 GLY B C 1
ATOM 982 O O . GLY B 1 23 ? -14.555 -5.293 0.16 1 43.25 23 GLY B O 1
ATOM 983 N N . GLN B 1 24 ? -13.062 -5.562 1.513 1 48.47 24 GLN B N 1
ATOM 984 C CA . GLN B 1 24 ? -12.039 -4.805 0.8 1 48.47 24 GLN B CA 1
ATOM 985 C C . GLN B 1 24 ? -12 -5.188 -0.677 1 48.47 24 GLN B C 1
ATOM 987 O O . GLN B 1 24 ? -12.031 -6.371 -1.019 1 48.47 24 GLN B O 1
ATOM 992 N N . ASP B 1 25 ? -12.875 -4.672 -1.561 1 54.12 25 ASP B N 1
ATOM 993 C CA . ASP B 1 25 ? -12.883 -4.996 -2.984 1 54.12 25 ASP B CA 1
ATOM 994 C C . ASP B 1 25 ? -11.477 -5.344 -3.473 1 54.12 25 ASP B C 1
ATOM 996 O O . ASP B 1 25 ? -10.609 -4.473 -3.562 1 54.12 25 ASP B O 1
ATOM 1000 N N . GLU B 1 26 ? -11.031 -6.395 -3.061 1 75.38 26 GLU B N 1
ATOM 1001 C CA . GLU B 1 26 ? -9.797 -6.91 -3.646 1 75.38 26 GLU B CA 1
ATOM 1002 C C . GLU B 1 26 ? -9.859 -6.887 -5.172 1 75.38 26 GLU B C 1
ATOM 1004 O O . GLU B 1 26 ? -10.773 -7.449 -5.77 1 75.38 26 GLU B O 1
ATOM 1009 N N . GLU B 1 27 ? -9.164 -5.922 -5.75 1 89.62 27 GLU B N 1
ATOM 1010 C CA . GLU B 1 27 ? -9.023 -5.895 -7.203 1 89.62 27 GLU B CA 1
ATOM 1011 C C . GLU B 1 27 ? -8.133 -7.039 -7.688 1 89.62 27 GLU B C 1
ATOM 1013 O O . GLU B 1 27 ? -7.082 -7.305 -7.102 1 89.62 27 GLU B O 1
ATOM 1018 N N . LEU B 1 28 ? -8.711 -7.777 -8.695 1 94.56 28 LEU B N 1
ATOM 1019 C CA . LEU B 1 28 ? -7.922 -8.859 -9.266 1 94.56 28 LEU B CA 1
ATOM 1020 C C . LEU B 1 28 ? -7.102 -8.367 -10.453 1 94.56 28 LEU B C 1
ATOM 1022 O O . LEU B 1 28 ? -7.539 -7.48 -11.188 1 94.56 28 LEU B O 1
ATOM 1026 N N . CYS B 1 29 ? -5.918 -8.914 -10.633 1 97.62 29 CYS B N 1
ATOM 1027 C CA . CYS B 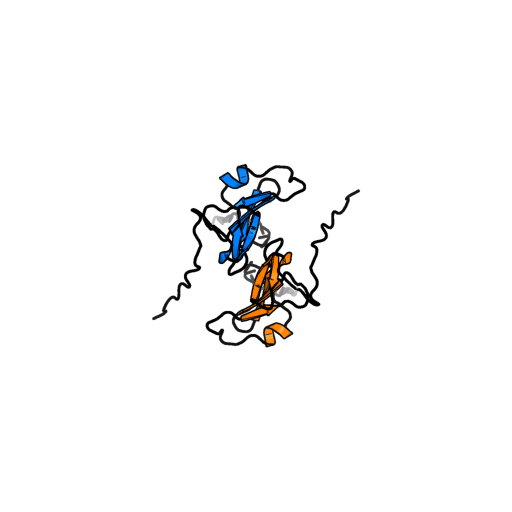1 29 ? -5.16 -8.734 -11.867 1 97.62 29 CYS B CA 1
ATOM 1028 C C . CYS B 1 29 ? -5.816 -9.484 -13.016 1 97.62 29 CYS B C 1
ATOM 1030 O O . CYS B 1 29 ? -6.816 -10.18 -12.828 1 97.62 29 CYS B O 1
ATOM 1032 N N . PHE B 1 30 ? -5.332 -9.227 -14.266 1 96.38 30 PHE B N 1
ATOM 1033 C CA . PHE B 1 30 ? -5.848 -9.891 -15.461 1 96.38 30 PHE B CA 1
ATOM 1034 C C . PHE B 1 30 ? -5.832 -11.406 -15.289 1 96.38 30 PHE B C 1
ATOM 1036 O O . PHE B 1 30 ? -4.953 -11.945 -14.617 1 96.38 30 PHE B O 1
ATOM 1043 N N . GLN B 1 31 ? -6.738 -11.992 -15.93 1 96.81 31 GLN B N 1
ATOM 1044 C CA . GLN B 1 31 ? -6.934 -13.43 -15.773 1 96.81 31 GLN B CA 1
ATOM 1045 C C . GLN B 1 31 ? -5.688 -14.195 -16.203 1 96.81 31 GLN B C 1
ATOM 1047 O O . GLN B 1 31 ? -5.367 -15.234 -15.625 1 96.81 31 GLN B O 1
ATOM 1052 N N . ASN B 1 32 ? -5.004 -13.75 -17.281 1 97.94 32 ASN B N 1
ATOM 1053 C CA . ASN B 1 32 ? -3.82 -14.453 -17.766 1 97.94 32 ASN B CA 1
ATOM 1054 C C . ASN B 1 32 ? -2.74 -14.539 -16.688 1 97.94 32 ASN B C 1
ATOM 1056 O O . ASN B 1 32 ? -1.904 -15.445 -16.719 1 97.94 32 ASN B O 1
ATOM 1060 N N . ILE B 1 33 ? -2.736 -13.625 -15.766 1 98.25 33 ILE B N 1
ATOM 1061 C CA . ILE B 1 33 ? -1.796 -13.68 -14.656 1 98.25 33 ILE B CA 1
ATOM 1062 C C . ILE B 1 33 ? -2.293 -14.68 -13.609 1 98.25 33 ILE B C 1
ATOM 1064 O O . ILE B 1 33 ? -1.515 -15.477 -13.086 1 98.25 33 ILE B O 1
ATOM 1068 N N . SER B 1 34 ? -3.562 -14.648 -13.258 1 97.81 34 SER B N 1
ATOM 1069 C CA . SER B 1 34 ? -4.137 -15.617 -12.336 1 97.81 34 SER B CA 1
ATOM 1070 C C . SER B 1 34 ? -3.879 -17.047 -12.805 1 97.81 34 SER B C 1
ATOM 1072 O O . SER B 1 34 ? -3.664 -17.953 -11.984 1 97.81 34 SER B O 1
ATOM 1074 N N . ASP B 1 35 ? -3.867 -17.203 -14.094 1 98.19 35 ASP B N 1
ATOM 1075 C CA . ASP B 1 35 ? -3.643 -18.531 -14.672 1 98.19 35 ASP B CA 1
ATOM 1076 C C . ASP B 1 35 ? -2.266 -19.062 -14.289 1 98.19 35 ASP B C 1
ATOM 1078 O O . ASP B 1 35 ? -2.031 -20.281 -14.344 1 98.19 35 ASP B O 1
ATOM 1082 N N . LEU B 1 36 ? -1.312 -18.188 -13.961 1 98.12 36 LEU B N 1
ATOM 1083 C CA . LEU B 1 36 ? 0.05 -18.578 -13.602 1 98.12 36 LEU B CA 1
ATOM 1084 C C . LEU B 1 36 ? 0.159 -18.875 -12.109 1 98.12 36 LEU B C 1
ATOM 1086 O O . LEU B 1 36 ? 1.188 -19.375 -11.648 1 98.12 36 LEU B O 1
ATOM 1090 N N . CYS B 1 37 ? -0.879 -18.578 -11.328 1 98.62 37 CYS B N 1
ATOM 1091 C CA . CYS B 1 37 ? -0.813 -18.703 -9.875 1 98.62 37 CYS B CA 1
ATOM 1092 C C . CYS B 1 37 ? -0.98 -20.156 -9.445 1 98.62 37 CYS B C 1
ATOM 1094 O O . CYS B 1 37 ? -1.902 -20.844 -9.898 1 98.62 37 CYS B O 1
ATOM 1096 N N . PRO B 1 38 ? -0.14 -20.531 -8.594 1 97.75 38 PRO B N 1
ATOM 1097 C CA . PRO B 1 38 ? -0.205 -21.922 -8.148 1 97.75 38 PRO B CA 1
ATOM 1098 C C . PRO B 1 38 ? -1.376 -22.188 -7.207 1 97.75 38 PRO B C 1
ATOM 1100 O O . PRO B 1 38 ? -1.846 -21.281 -6.527 1 97.75 38 PRO B O 1
ATOM 1103 N N . VAL B 1 39 ? -1.799 -23.469 -7.164 1 96.38 39 VAL B N 1
ATOM 1104 C CA . VAL B 1 39 ? -2.727 -24.047 -6.195 1 96.38 39 VAL B CA 1
ATOM 1105 C C . VAL B 1 39 ? -2.217 -25.406 -5.734 1 96.38 39 VAL B C 1
ATOM 1107 O O . VAL B 1 39 ? -1.981 -26.297 -6.555 1 96.38 39 VAL B O 1
ATOM 1110 N N . PRO B 1 40 ? -2.051 -25.625 -4.445 1 96 40 PRO B N 1
ATOM 1111 C CA . PRO B 1 40 ? -2.168 -24.703 -3.32 1 96 40 PRO B CA 1
ATOM 1112 C C . PRO B 1 40 ? -1.037 -23.672 -3.283 1 96 40 PRO B C 1
ATOM 1114 O O . PRO B 1 40 ? -0.076 -23.781 -4.051 1 96 40 PRO B O 1
ATOM 1117 N N . ASP B 1 41 ? -1.231 -22.656 -2.414 1 96.06 41 ASP B N 1
ATOM 1118 C CA . ASP B 1 41 ? -0.178 -21.656 -2.268 1 96.06 41 ASP B CA 1
ATOM 1119 C C . ASP B 1 41 ? 1.109 -22.281 -1.744 1 96.06 41 ASP B C 1
ATOM 1121 O O . ASP B 1 41 ? 1.074 -23.125 -0.836 1 96.06 41 ASP B O 1
ATOM 1125 N N . PRO B 1 42 ? 2.203 -21.922 -2.369 1 96.75 42 PRO B N 1
ATOM 1126 C CA . PRO B 1 42 ? 3.475 -22.328 -1.764 1 96.75 42 PRO B CA 1
ATOM 1127 C C . PRO B 1 42 ? 3.773 -21.578 -0.466 1 96.75 42 PRO B C 1
ATOM 1129 O O . PRO B 1 42 ? 2.994 -20.719 -0.052 1 96.75 42 PRO B O 1
ATOM 1132 N N . ALA B 1 43 ? 4.859 -21.984 0.191 1 94.94 43 ALA B N 1
ATOM 1133 C CA . ALA B 1 43 ? 5.266 -21.375 1.456 1 94.94 43 ALA B CA 1
ATOM 1134 C C . ALA B 1 43 ? 5.562 -19.891 1.278 1 94.94 43 ALA B C 1
ATOM 1136 O O . ALA B 1 43 ? 5.145 -19.062 2.094 1 94.94 43 ALA B O 1
ATOM 1137 N N . ALA B 1 44 ? 6.281 -19.578 0.18 1 94.75 44 ALA B N 1
ATOM 1138 C CA . ALA B 1 44 ? 6.605 -18.188 -0.1 1 94.75 44 ALA B CA 1
ATOM 1139 C C . ALA B 1 44 ? 5.555 -17.562 -1.011 1 94.75 44 ALA B C 1
ATOM 1141 O O . ALA B 1 44 ? 5.066 -18.203 -1.942 1 94.75 44 ALA B O 1
ATOM 1142 N N . PRO B 1 45 ? 5.285 -16.312 -0.682 1 95.38 45 PRO B N 1
ATOM 1143 C CA . PRO B 1 45 ? 4.34 -15.656 -1.585 1 95.38 45 PRO B CA 1
ATOM 1144 C C . PRO B 1 45 ? 4.867 -15.547 -3.014 1 95.38 45 PRO B C 1
ATOM 1146 O O . PRO B 1 45 ? 6.078 -15.5 -3.227 1 95.38 45 PRO B O 1
ATOM 1149 N N . VAL B 1 46 ? 3.906 -15.523 -3.92 1 97.56 46 VAL B N 1
ATOM 1150 C CA . VAL B 1 46 ? 4.23 -15.391 -5.336 1 97.56 46 VAL B CA 1
ATOM 1151 C C . VAL B 1 46 ? 3.705 -14.055 -5.859 1 97.56 46 VAL B C 1
ATOM 1153 O O . VAL B 1 46 ? 2.525 -13.734 -5.695 1 97.56 46 VAL B O 1
ATOM 1156 N N . PHE B 1 47 ? 4.648 -13.328 -6.504 1 98.12 47 PHE B N 1
ATOM 1157 C CA . PHE B 1 47 ? 4.293 -12.016 -7.02 1 98.12 47 PHE B CA 1
ATOM 1158 C C . PHE B 1 47 ? 4.539 -11.938 -8.523 1 98.12 47 PHE B C 1
ATOM 1160 O O . PHE B 1 47 ? 5.457 -12.57 -9.039 1 98.12 47 PHE B O 1
ATOM 1167 N N . PHE B 1 48 ? 3.695 -11.18 -9.188 1 98.5 48 PHE B N 1
ATOM 1168 C CA . PHE B 1 48 ? 3.893 -10.797 -10.586 1 98.5 48 PHE B CA 1
ATOM 1169 C C . PHE B 1 48 ? 3.75 -9.289 -10.758 1 98.5 48 PHE B C 1
ATOM 1171 O O . PHE B 1 48 ? 2.926 -8.656 -10.094 1 98.5 48 PHE B O 1
ATOM 1178 N N . PRO B 1 49 ? 4.629 -8.742 -11.688 1 98.38 49 PRO B N 1
ATOM 1179 C CA . PRO B 1 49 ? 4.379 -7.336 -12 1 98.38 49 PRO B CA 1
ATOM 1180 C C . PRO B 1 49 ? 3.082 -7.129 -12.781 1 98.38 49 PRO B C 1
ATOM 1182 O O . PRO 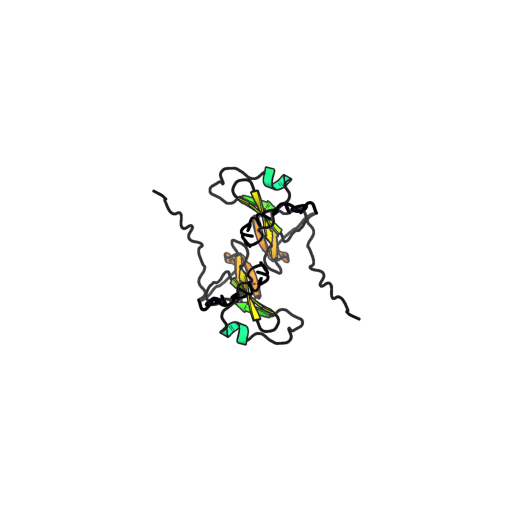B 1 49 ? 2.682 -7.996 -13.562 1 98.38 49 PRO B O 1
ATOM 1185 N N . ASP B 1 50 ? 2.457 -6.008 -12.484 1 97.94 50 ASP B N 1
ATOM 1186 C CA . ASP B 1 50 ? 1.369 -5.57 -13.359 1 97.94 50 ASP B CA 1
ATOM 1187 C C . ASP B 1 50 ? 1.91 -4.945 -14.641 1 97.94 50 ASP B C 1
ATOM 1189 O O . ASP B 1 50 ? 2.604 -3.926 -14.594 1 97.94 50 ASP B O 1
ATOM 1193 N N . PRO B 1 51 ? 1.595 -5.566 -15.758 1 97.38 51 PRO B N 1
ATOM 1194 C CA . PRO B 1 51 ? 2.186 -5.043 -16.984 1 97.38 51 PRO B CA 1
ATOM 1195 C C . PRO B 1 51 ? 1.623 -3.68 -17.391 1 97.38 51 PRO B C 1
ATOM 1197 O O . PRO B 1 51 ? 2.211 -2.979 -18.219 1 97.38 51 PRO B O 1
ATOM 1200 N N . THR B 1 52 ? 0.534 -3.275 -16.781 1 96.56 52 THR B N 1
ATOM 1201 C CA . THR B 1 52 ? -0.142 -2.068 -17.25 1 96.56 52 THR B CA 1
ATOM 1202 C C . THR B 1 52 ? 0.145 -0.895 -16.312 1 96.56 52 THR B C 1
ATOM 1204 O O . THR B 1 52 ? -0.282 0.232 -16.578 1 96.56 52 THR B O 1
ATOM 1207 N N . ASN B 1 53 ? 0.829 -1.11 -15.289 1 97.69 53 ASN B N 1
ATOM 1208 C CA . ASN B 1 53 ? 1.078 -0.075 -14.289 1 97.69 53 ASN B CA 1
ATOM 1209 C C . ASN B 1 53 ? 2.309 -0.394 -13.445 1 97.69 53 ASN B C 1
ATOM 1211 O O . ASN B 1 53 ? 2.281 -1.311 -12.625 1 97.69 53 ASN B O 1
ATOM 1215 N N . CYS B 1 54 ? 3.314 0.393 -13.531 1 98.62 54 CYS B N 1
ATOM 1216 C CA . CYS B 1 54 ? 4.605 0.141 -12.898 1 98.62 54 CYS B CA 1
ATOM 1217 C C . CYS B 1 54 ? 4.496 0.24 -11.375 1 98.62 54 CYS B C 1
ATOM 1219 O O . CYS B 1 54 ? 5.34 -0.291 -10.656 1 98.62 54 CYS B O 1
ATOM 1221 N N . ALA B 1 55 ? 3.389 0.891 -10.859 1 97.88 55 ALA B N 1
ATOM 1222 C CA . ALA B 1 55 ? 3.199 1.078 -9.422 1 97.88 55 ALA B CA 1
ATOM 1223 C C . ALA B 1 55 ? 2.395 -0.071 -8.82 1 97.88 55 ALA B C 1
ATOM 1225 O O . ALA B 1 55 ? 2.082 -0.059 -7.625 1 97.88 55 ALA B O 1
ATOM 1226 N N . LYS B 1 56 ? 2.031 -1.018 -9.648 1 97.94 56 LYS B N 1
ATOM 1227 C CA . LYS B 1 56 ? 1.189 -2.111 -9.164 1 97.94 56 LYS B CA 1
ATOM 1228 C C . LYS B 1 56 ? 1.88 -3.459 -9.352 1 97.94 56 LYS B C 1
ATOM 1230 O O . LYS B 1 56 ? 2.756 -3.598 -10.211 1 97.94 56 LYS B O 1
ATOM 1235 N N . PHE B 1 57 ? 1.456 -4.41 -8.508 1 98.44 57 PHE B N 1
ATOM 1236 C CA . PHE B 1 57 ? 1.888 -5.801 -8.609 1 98.44 57 PHE B CA 1
ATOM 1237 C C . PHE B 1 57 ? 0.768 -6.746 -8.195 1 98.44 57 PHE B C 1
ATOM 1239 O O . PHE B 1 57 ? -0.266 -6.305 -7.684 1 98.44 57 PHE B O 1
ATOM 1246 N N . CYS B 1 58 ? 0.947 -7.98 -8.523 1 98.56 58 CYS B N 1
ATOM 1247 C CA . CYS B 1 58 ? -0.039 -9.016 -8.25 1 98.56 58 CYS B CA 1
ATOM 1248 C C . CYS B 1 58 ? 0.499 -10.023 -7.234 1 98.56 58 CYS B C 1
ATOM 1250 O O . CYS B 1 58 ? 1.63 -10.492 -7.363 1 98.56 58 CYS B O 1
ATOM 1252 N N . GLU B 1 59 ? -0.32 -10.289 -6.277 1 97.81 59 GLU B N 1
ATOM 1253 C CA . GLU B 1 59 ? 0.012 -11.336 -5.312 1 97.81 59 GLU B CA 1
ATOM 1254 C C . GLU B 1 59 ? -0.911 -12.539 -5.465 1 97.81 59 GLU B C 1
ATOM 1256 O O . GLU B 1 59 ? -2.135 -12.398 -5.453 1 97.81 59 GLU B O 1
ATOM 1261 N N . CYS B 1 60 ? -0.323 -13.656 -5.598 1 98.06 60 CYS B N 1
ATOM 1262 C CA . CYS B 1 60 ? -1.113 -14.867 -5.781 1 98.06 60 CYS B CA 1
ATOM 1263 C C . CYS B 1 60 ? -1.692 -15.352 -4.457 1 98.06 60 CYS B C 1
ATOM 1265 O O . CYS B 1 60 ? -1.022 -15.289 -3.424 1 98.06 60 CYS B O 1
ATOM 1267 N N . SER B 1 61 ? -2.924 -15.82 -4.48 1 96.38 61 SER B N 1
ATOM 1268 C CA . SER B 1 61 ? -3.604 -16.5 -3.383 1 96.38 61 SER B CA 1
ATOM 1269 C C . SER B 1 61 ? -4.586 -17.547 -3.902 1 96.38 61 SER B C 1
ATOM 1271 O O . SER B 1 61 ? -5.621 -17.203 -4.48 1 96.38 61 SER B O 1
ATOM 1273 N N . ASN B 1 62 ? -4.152 -18.797 -3.748 1 96.75 62 ASN B N 1
ATOM 1274 C CA . ASN B 1 62 ? -5 -19.938 -4.117 1 96.75 62 ASN B CA 1
ATOM 1275 C C . ASN B 1 62 ? -5.488 -19.812 -5.559 1 96.75 62 ASN B C 1
ATOM 1277 O O . ASN B 1 62 ? -6.684 -19.938 -5.824 1 96.75 62 ASN B O 1
ATOM 1281 N N . GLY B 1 63 ? -4.629 -19.484 -6.371 1 97.94 63 GLY B N 1
ATOM 1282 C CA . GLY B 1 63 ? -4.922 -19.562 -7.793 1 97.94 63 GLY B CA 1
ATOM 1283 C C . GLY B 1 63 ? -5.387 -18.234 -8.367 1 97.94 63 GLY B C 1
ATOM 1284 O O . GLY B 1 63 ? -5.613 -18.125 -9.578 1 97.94 63 GLY B O 1
ATOM 1285 N N . LEU B 1 64 ? -5.547 -17.25 -7.492 1 97.56 64 LEU B N 1
ATOM 1286 C CA . LEU B 1 64 ? -5.977 -15.93 -7.934 1 97.56 64 LEU B CA 1
ATOM 1287 C C . LEU B 1 64 ? -4.875 -14.898 -7.715 1 97.56 64 LEU B C 1
ATOM 1289 O O . LEU B 1 64 ? -4.168 -14.945 -6.707 1 97.56 64 LEU B O 1
ATOM 1293 N N . ALA B 1 65 ? -4.785 -13.93 -8.672 1 98.31 65 ALA B N 1
ATOM 1294 C CA . ALA B 1 65 ? -3.824 -12.836 -8.562 1 98.31 65 ALA B CA 1
ATOM 1295 C C . ALA B 1 65 ? -4.504 -11.555 -8.094 1 98.31 65 ALA B C 1
ATOM 1297 O O . ALA B 1 65 ? -5.266 -10.938 -8.852 1 98.31 65 ALA B O 1
ATOM 1298 N N . TYR B 1 66 ? -4.203 -11.125 -6.926 1 97.31 66 TYR B N 1
ATOM 1299 C CA . TYR B 1 66 ? -4.785 -9.906 -6.375 1 97.31 66 TYR B CA 1
ATOM 1300 C C . TYR B 1 66 ? -3.914 -8.695 -6.688 1 97.31 66 TYR B C 1
ATOM 1302 O O . TYR B 1 66 ? -2.688 -8.758 -6.57 1 97.31 66 TYR B O 1
ATOM 1310 N N . SER B 1 67 ? -4.555 -7.602 -7.066 1 97.12 67 SER B N 1
ATOM 1311 C CA . SER B 1 67 ? -3.855 -6.379 -7.438 1 97.12 67 SER B CA 1
ATOM 1312 C C . SER B 1 67 ? -3.518 -5.539 -6.207 1 97.12 67 SER B C 1
ATOM 1314 O O . SER B 1 67 ? -4.398 -5.219 -5.41 1 97.12 67 SER B O 1
ATOM 1316 N N . LEU B 1 68 ? -2.277 -5.211 -6.039 1 96 68 LEU B N 1
ATOM 1317 C CA . LEU B 1 68 ? -1.791 -4.332 -4.98 1 96 68 LEU B CA 1
ATOM 1318 C C . LEU B 1 68 ? -1.063 -3.127 -5.57 1 96 68 LEU B C 1
ATOM 1320 O O . LEU B 1 68 ? -0.542 -3.195 -6.684 1 96 68 LEU B O 1
ATOM 1324 N N . THR B 1 69 ? -1.14 -2.021 -4.871 1 95.12 69 THR B N 1
ATOM 1325 C CA . THR B 1 69 ? -0.484 -0.793 -5.305 1 95.12 69 THR B CA 1
ATOM 1326 C C . THR B 1 69 ? 0.633 -0.406 -4.344 1 95.12 69 THR B C 1
ATOM 1328 O O . THR B 1 69 ? 0.456 -0.465 -3.123 1 95.12 69 THR B O 1
ATOM 1331 N N . CYS B 1 70 ? 1.801 -0.103 -4.891 1 96.88 70 CYS B N 1
ATOM 1332 C CA . CYS B 1 70 ? 2.883 0.422 -4.062 1 96.88 70 CYS B CA 1
ATOM 1333 C C . CYS B 1 70 ? 2.469 1.72 -3.381 1 96.88 70 CYS B C 1
ATOM 1335 O O . CYS B 1 70 ? 1.601 2.438 -3.879 1 96.88 70 CYS B O 1
ATOM 1337 N N . SER B 1 71 ? 3.035 2.027 -2.229 1 94.81 71 SER B N 1
ATOM 1338 C CA . SER B 1 71 ? 2.799 3.289 -1.535 1 94.81 71 SER B CA 1
ATOM 1339 C C . SER B 1 71 ? 3.217 4.477 -2.395 1 94.81 71 SER B C 1
ATOM 1341 O O . SER B 1 71 ? 4.004 4.328 -3.33 1 94.81 71 SER B O 1
ATOM 1343 N N . PRO B 1 72 ? 2.715 5.625 -2.078 1 92.12 72 PRO B N 1
ATOM 1344 C CA . PRO B 1 72 ? 3.064 6.801 -2.881 1 92.12 72 PRO B CA 1
ATOM 1345 C C . PRO B 1 72 ? 4.574 6.977 -3.043 1 92.12 72 PRO B C 1
ATOM 1347 O O . PRO B 1 72 ? 5.336 6.688 -2.117 1 92.12 72 PRO B O 1
ATOM 1350 N N . GLU B 1 73 ? 4.984 7.391 -4.23 1 93.38 73 GLU B N 1
ATOM 1351 C CA . GLU B 1 73 ? 6.359 7.73 -4.582 1 93.38 73 GLU B CA 1
ATOM 1352 C C . GLU B 1 73 ? 7.219 6.477 -4.727 1 93.38 73 GLU B C 1
ATOM 1354 O O . GLU B 1 73 ? 8.445 6.57 -4.836 1 93.38 73 GLU B O 1
ATOM 1359 N N . THR B 1 74 ? 6.586 5.355 -4.715 1 95.75 74 THR B N 1
ATOM 1360 C CA . THR B 1 74 ? 7.301 4.102 -4.902 1 95.75 74 THR B CA 1
ATOM 1361 C C . THR B 1 74 ? 6.75 3.332 -6.098 1 95.75 74 THR B C 1
ATOM 1363 O O . THR B 1 74 ? 5.617 3.572 -6.527 1 95.75 74 THR B O 1
ATOM 1366 N N . LEU B 1 75 ? 7.594 2.525 -6.664 1 97.56 75 LEU B N 1
ATOM 1367 C CA . LEU B 1 75 ? 7.277 1.689 -7.82 1 97.56 75 LEU B CA 1
ATOM 1368 C C . LEU B 1 75 ? 7.715 0.248 -7.582 1 97.56 75 LEU B C 1
ATOM 1370 O O . LEU B 1 75 ? 8.531 -0.019 -6.695 1 97.56 75 LEU B O 1
ATOM 1374 N N . TYR B 1 76 ? 7.125 -0.66 -8.336 1 98.19 76 TYR B N 1
ATOM 1375 C CA . TYR B 1 76 ? 7.406 -2.074 -8.117 1 98.19 76 TYR B CA 1
ATOM 1376 C C . TYR B 1 76 ? 8.664 -2.5 -8.859 1 98.19 76 TYR B C 1
ATOM 1378 O O . TYR B 1 76 ? 8.719 -2.426 -10.094 1 98.19 76 TYR B O 1
ATOM 1386 N N . ASP B 1 77 ? 9.633 -2.973 -8.125 1 98.38 77 ASP B N 1
ATOM 1387 C CA . ASP B 1 77 ? 10.867 -3.496 -8.695 1 98.38 77 ASP B CA 1
ATOM 1388 C C . ASP B 1 77 ? 10.742 -4.984 -9.008 1 98.38 77 ASP B C 1
ATOM 1390 O O . ASP B 1 77 ? 10.609 -5.809 -8.102 1 98.38 77 ASP B O 1
ATOM 1394 N N . VAL B 1 78 ? 10.859 -5.293 -10.281 1 97.88 78 VAL B N 1
ATOM 1395 C CA . VAL B 1 78 ? 10.641 -6.664 -10.734 1 97.88 78 VAL B CA 1
ATOM 1396 C C . VAL B 1 78 ? 11.812 -7.543 -10.297 1 97.88 78 VAL B C 1
ATOM 1398 O O . VAL B 1 78 ? 11.633 -8.727 -10.008 1 97.88 78 VAL B O 1
ATOM 1401 N N . THR B 1 79 ? 12.961 -6.926 -10.18 1 97.25 79 THR B N 1
ATOM 1402 C CA . THR B 1 79 ? 14.164 -7.676 -9.844 1 97.25 79 THR B CA 1
ATOM 1403 C C . THR B 1 79 ? 14.125 -8.156 -8.398 1 97.25 79 THR B C 1
ATOM 1405 O O . THR B 1 79 ? 14.305 -9.344 -8.125 1 97.25 79 THR B O 1
ATOM 1408 N N . ASP B 1 80 ? 13.812 -7.277 -7.461 1 96.25 80 ASP B N 1
ATOM 1409 C CA . ASP B 1 80 ? 13.812 -7.609 -6.039 1 96.25 80 ASP B CA 1
ATOM 1410 C C . ASP B 1 80 ? 12.414 -7.988 -5.559 1 96.25 80 ASP B C 1
ATOM 1412 O O . ASP B 1 80 ? 12.242 -8.461 -4.434 1 96.25 80 ASP B O 1
ATOM 1416 N N . GLU B 1 81 ? 11.453 -7.727 -6.359 1 97.25 81 GLU B N 1
ATOM 1417 C CA . GLU B 1 81 ? 10.062 -8.055 -6.074 1 97.25 81 GLU B CA 1
ATOM 1418 C C . GLU B 1 81 ? 9.562 -7.328 -4.832 1 97.25 81 GLU B C 1
ATOM 1420 O O . GLU B 1 81 ? 8.93 -7.934 -3.965 1 97.25 81 GLU B O 1
ATOM 1425 N N . ILE B 1 82 ? 9.922 -6.07 -4.648 1 96.62 82 ILE B N 1
ATOM 1426 C CA . ILE B 1 82 ? 9.445 -5.188 -3.592 1 96.62 82 ILE B CA 1
ATOM 1427 C C . ILE B 1 82 ? 9.242 -3.779 -4.148 1 96.62 82 ILE B C 1
ATOM 1429 O O . ILE B 1 82 ? 9.789 -3.438 -5.203 1 96.62 82 ILE B O 1
ATOM 1433 N N . CYS B 1 83 ? 8.422 -2.996 -3.467 1 97.62 83 CYS B N 1
ATOM 1434 C CA . CYS B 1 83 ? 8.289 -1.592 -3.84 1 97.62 83 CYS B CA 1
ATOM 1435 C C . CYS B 1 83 ? 9.484 -0.782 -3.352 1 97.62 83 CYS B C 1
ATOM 1437 O O . CYS B 1 83 ? 9.891 -0.907 -2.195 1 97.62 83 CYS B O 1
ATOM 1439 N N . LYS B 1 84 ? 10.023 0.041 -4.234 1 96.56 84 LYS B N 1
ATOM 1440 C CA . LYS B 1 84 ? 11.156 0.922 -3.939 1 96.56 84 LYS B CA 1
ATOM 1441 C C . LYS B 1 84 ? 10.875 2.346 -4.414 1 96.56 84 LYS B C 1
ATOM 1443 O O . LYS B 1 84 ? 9.906 2.588 -5.129 1 96.56 84 LYS B O 1
ATOM 1448 N N . THR B 1 85 ? 11.75 3.174 -3.9 1 94.94 85 THR B N 1
ATOM 1449 C CA . THR B 1 85 ? 11.625 4.547 -4.371 1 94.94 85 THR B CA 1
ATOM 1450 C C . THR B 1 85 ? 11.75 4.613 -5.891 1 94.94 85 THR B C 1
ATOM 1452 O O . THR B 1 85 ? 12.539 3.879 -6.484 1 94.94 85 THR B O 1
ATOM 1455 N N . ALA B 1 86 ? 10.992 5.535 -6.461 1 94.44 86 ALA B N 1
ATOM 1456 C CA . ALA B 1 86 ? 10.875 5.605 -7.914 1 94.44 86 ALA B CA 1
ATOM 1457 C C . ALA B 1 86 ? 12.25 5.695 -8.578 1 94.44 86 ALA B C 1
ATOM 1459 O O . ALA B 1 86 ? 12.477 5.105 -9.633 1 94.44 86 ALA B O 1
ATOM 1460 N N . SER B 1 87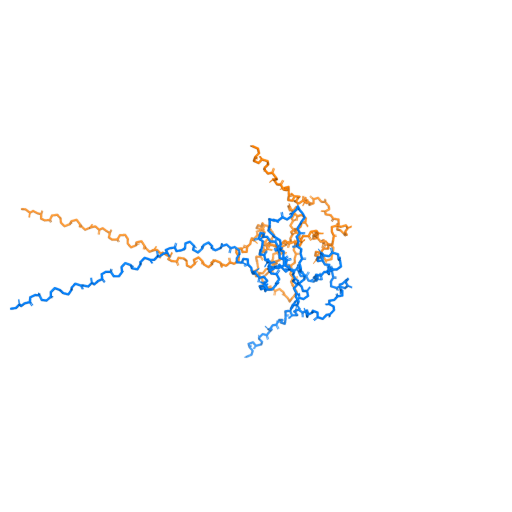 ? 13.172 6.32 -7.949 1 93.94 87 SER B N 1
ATOM 1461 C CA . SER B 1 87 ? 14.484 6.543 -8.539 1 93.94 87 SER B CA 1
ATOM 1462 C C . SER B 1 87 ? 15.289 5.25 -8.609 1 93.94 87 SER B C 1
ATOM 1464 O O . SER B 1 87 ? 16.297 5.172 -9.32 1 93.94 87 SER B O 1
ATOM 1466 N N . GLU B 1 88 ? 14.828 4.285 -7.938 1 94.88 88 GLU B N 1
ATOM 1467 C CA . GLU B 1 88 ? 15.57 3.035 -7.844 1 94.88 88 GLU B CA 1
ATOM 1468 C C . GLU B 1 88 ? 14.969 1.967 -8.75 1 94.88 88 GLU B C 1
ATOM 1470 O O . GLU B 1 88 ? 15.469 0.841 -8.812 1 94.88 88 GLU B O 1
ATOM 1475 N N . VAL B 1 89 ? 13.93 2.299 -9.43 1 97.12 89 VAL B N 1
ATOM 1476 C CA . VAL B 1 89 ? 13.203 1.271 -10.164 1 97.12 89 VAL B CA 1
ATOM 1477 C C . VAL B 1 89 ? 13.281 1.56 -11.664 1 97.12 89 VAL B C 1
ATOM 1479 O O . VAL B 1 89 ? 13.055 2.691 -12.094 1 97.12 89 VAL B O 1
ATOM 1482 N N . ASP B 1 90 ? 13.68 0.493 -12.461 1 97.5 90 ASP B N 1
ATOM 1483 C CA . ASP B 1 90 ? 13.531 0.513 -13.914 1 97.5 90 ASP B CA 1
ATOM 1484 C C . ASP B 1 90 ? 12.227 -0.153 -14.344 1 97.5 90 ASP B C 1
ATOM 1486 O O . ASP B 1 90 ? 12.094 -1.375 -14.266 1 97.5 90 ASP B O 1
ATOM 1490 N N . CYS B 1 91 ? 11.305 0.57 -14.867 1 97.88 91 CYS B N 1
ATOM 1491 C CA . CYS B 1 91 ? 9.961 0.099 -15.18 1 97.88 91 CYS B CA 1
ATOM 1492 C C . CYS B 1 91 ? 9.914 -0.561 -16.547 1 97.88 91 CYS B C 1
ATOM 1494 O O . CYS B 1 91 ? 8.945 -1.236 -16.891 1 97.88 91 CYS B O 1
ATOM 1496 N N . GLY B 1 92 ? 10.93 -0.351 -17.281 1 96.94 92 GLY B N 1
ATOM 1497 C CA . GLY B 1 92 ? 10.867 -0.872 -18.641 1 96.94 92 GLY B CA 1
ATOM 1498 C C . GLY B 1 92 ? 9.688 -0.343 -19.438 1 96.94 92 GLY B C 1
ATOM 1499 O O . GLY B 1 92 ? 9.484 0.87 -19.516 1 96.94 92 GLY B O 1
ATOM 1500 N N . ASP B 1 93 ? 8.859 -1.316 -19.953 1 96.5 93 ASP B N 1
ATOM 1501 C CA . ASP B 1 93 ? 7.73 -0.934 -20.797 1 96.5 93 ASP B CA 1
ATOM 1502 C C . ASP B 1 93 ? 6.469 -0.714 -19.969 1 96.5 93 ASP B C 1
ATOM 1504 O O . ASP B 1 93 ? 5.418 -0.362 -20.5 1 96.5 93 ASP B O 1
ATOM 1508 N N . ARG B 1 94 ? 6.57 -0.81 -18.688 1 97.5 94 ARG B N 1
ATOM 1509 C CA . ARG B 1 94 ? 5.398 -0.604 -17.844 1 97.5 94 ARG B CA 1
ATOM 1510 C C . ARG B 1 94 ? 5.156 0.881 -17.594 1 97.5 94 ARG B C 1
ATOM 1512 O O . ARG B 1 94 ? 6.027 1.578 -17.062 1 97.5 94 ARG B O 1
ATOM 1519 N N . PRO B 1 95 ? 3.912 1.308 -17.828 1 96.31 95 PRO B N 1
ATOM 1520 C CA . PRO B 1 95 ? 3.654 2.738 -17.656 1 96.31 95 PRO B CA 1
ATOM 1521 C C . PRO B 1 95 ? 3.551 3.141 -16.188 1 96.31 95 PRO B C 1
ATOM 1523 O O . PRO B 1 95 ? 3.146 2.332 -15.344 1 96.31 95 PRO B O 1
ATOM 1526 N N . ILE B 1 96 ? 3.955 4.398 -15.898 1 91.19 96 ILE B N 1
ATOM 1527 C CA . ILE B 1 96 ? 3.762 4.992 -14.578 1 91.19 96 ILE B CA 1
ATOM 1528 C C . ILE B 1 96 ? 2.496 5.848 -14.578 1 91.19 96 ILE B C 1
ATOM 1530 O O . ILE B 1 96 ? 2.361 6.766 -15.391 1 91.19 96 ILE B O 1
ATOM 1534 N N . SER B 1 97 ? 1.506 5.363 -13.805 1 75.62 97 SER B N 1
ATOM 1535 C CA . SER B 1 97 ? 0.262 6.129 -13.797 1 75.62 97 SER B CA 1
ATOM 1536 C C . SER B 1 97 ? 0.429 7.449 -13.055 1 75.62 97 SER B C 1
ATOM 1538 O O . SER B 1 97 ? 0.954 7.477 -11.938 1 75.62 97 SER B O 1
ATOM 1540 N N . VAL B 1 98 ? 0.801 8.406 -13.68 1 62.44 98 VAL B N 1
ATOM 1541 C CA . VAL B 1 98 ? 0.863 9.734 -13.078 1 62.44 98 VAL B CA 1
ATOM 1542 C C . VAL B 1 98 ? -0.538 10.18 -12.672 1 62.44 98 VAL B C 1
ATOM 1544 O O . VAL B 1 98 ? -1.479 10.094 -13.461 1 62.44 98 VAL B O 1
ATOM 1547 N N . ALA B 1 99 ? -0.893 9.664 -11.5 1 53.47 99 ALA B N 1
ATOM 1548 C CA . ALA B 1 99 ? -2.162 10.258 -11.086 1 53.47 99 ALA B CA 1
ATOM 1549 C C . ALA B 1 99 ? -2.287 11.695 -11.594 1 53.47 99 ALA B C 1
ATOM 1551 O O . ALA B 1 99 ? -1.512 12.562 -11.203 1 53.47 99 ALA B O 1
ATOM 1552 N N . ARG B 1 100 ? -2.471 11.883 -12.836 1 46.62 100 ARG B N 1
ATOM 1553 C CA . ARG B 1 100 ? -2.811 13.242 -13.25 1 46.62 100 ARG B CA 1
ATOM 1554 C C . ARG B 1 100 ? -3.859 13.852 -12.328 1 46.62 100 ARG B C 1
ATOM 1556 O O . ARG B 1 100 ? -4.902 13.25 -12.078 1 46.62 100 ARG B O 1
ATOM 1563 N N . ALA B 1 101 ? -3.398 14.492 -11.305 1 43.69 101 ALA B N 1
ATOM 1564 C CA . ALA B 1 101 ? -4.352 15.398 -10.672 1 43.69 101 ALA B CA 1
ATOM 1565 C C . ALA B 1 101 ? -5.316 15.984 -11.695 1 43.69 101 ALA B C 1
ATOM 1567 O O . ALA B 1 101 ? -4.895 16.672 -12.633 1 43.69 101 ALA B O 1
ATOM 1568 N N . SER B 1 102 ? -6.184 15.18 -12.125 1 40.81 102 SER B N 1
ATOM 1569 C CA . SER B 1 102 ? -7.18 15.93 -12.891 1 40.81 102 SER B CA 1
ATOM 1570 C C . SER B 1 102 ? -7.617 17.188 -12.141 1 40.81 102 SER B C 1
ATOM 1572 O O . SER B 1 102 ? -8.383 17.109 -11.18 1 40.81 102 SER B O 1
ATOM 1574 N N . PHE B 1 103 ? -6.746 18.062 -11.75 1 41.34 103 PHE B N 1
ATOM 1575 C CA . PHE B 1 103 ? -7.227 19.375 -11.367 1 41.34 103 PHE B CA 1
ATOM 1576 C C . PHE B 1 103 ? -8.32 19.844 -12.32 1 41.34 103 PHE B C 1
ATOM 1578 O O . PHE B 1 103 ? -8.062 20.125 -13.492 1 41.34 103 PHE B O 1
ATOM 1585 N N . LYS B 1 104 ? -9.375 19.25 -12.266 1 38.28 104 LYS B N 1
ATOM 1586 C CA . LYS B 1 104 ? -10.492 19.938 -12.906 1 38.28 104 LYS B CA 1
ATOM 1587 C C . LYS B 1 104 ? -10.578 21.391 -12.477 1 38.28 104 LYS B C 1
ATOM 1589 O O . LYS B 1 104 ? -10.695 21.688 -11.281 1 38.28 104 LYS B O 1
ATOM 1594 N N . ARG B 1 105 ? -9.914 22.297 -13 1 35.03 105 ARG B N 1
ATOM 1595 C CA . ARG B 1 105 ? -10.32 23.703 -13.008 1 35.03 105 ARG B CA 1
ATOM 1596 C C . ARG B 1 105 ? -11.836 23.828 -13.156 1 35.03 105 ARG B C 1
ATOM 1598 O O . ARG B 1 105 ? -12.391 23.469 -14.203 1 35.03 105 ARG B O 1
ATOM 1605 N N . LEU B 1 106 ? -12.547 23.375 -12.195 1 31.44 106 LEU B N 1
ATOM 1606 C CA . LEU B 1 106 ? -13.875 23.969 -12.211 1 31.44 106 LEU B CA 1
ATOM 1607 C C . LEU B 1 106 ? -13.789 25.484 -12.438 1 31.44 106 LEU B C 1
ATOM 1609 O O . LEU B 1 106 ? -13.359 26.219 -11.547 1 31.44 106 LEU B O 1
ATOM 1613 N N . TRP B 1 107 ? -12.992 25.906 -13.453 1 30.33 107 TRP B N 1
ATOM 1614 C CA . TRP B 1 107 ? -13.539 27.172 -13.93 1 30.33 107 TRP B CA 1
ATOM 1615 C C . TRP B 1 107 ? -14.938 26.969 -14.516 1 30.33 107 TRP B C 1
ATOM 1617 O O . TRP B 1 107 ? -15.211 25.953 -15.156 1 30.33 107 TRP B O 1
#

Solvent-accessible surface area (backbone atoms only — not comparable to full-atom values): 13077 Å² total; per-residue (Å²): 134,82,79,78,76,78,79,72,79,77,75,75,72,71,69,71,70,59,72,71,71,64,51,74,78,74,44,66,46,61,65,79,57,15,70,71,30,51,74,70,64,62,94,60,86,48,76,43,76,34,72,79,25,24,34,27,33,23,41,43,56,66,34,36,23,36,48,45,65,37,40,76,75,24,21,45,24,77,88,79,68,38,46,30,42,47,91,76,41,82,50,79,89,24,43,71,77,63,76,65,74,72,70,68,70,83,116,135,82,78,77,75,77,78,71,78,78,73,74,72,70,68,70,72,61,70,70,70,64,52,73,80,74,44,65,46,60,64,80,58,16,71,70,30,52,73,70,64,64,95,62,85,48,75,43,76,35,73,79,24,22,34,25,32,23,42,45,56,66,33,36,23,36,48,44,64,38,40,75,75,25,20,45,24,78,88,79,68,37,47,29,41,48,91,76,42,82,52,79,89,24,41,71,79,65,77,64,73,73,70,68,70,81,114

InterPro domains:
  IPR002557 Chitin binding domain [PF01607] (47-91)
  IPR002557 Chitin binding domain [PS50940] (34-93)
  IPR002557 Chitin binding domain [SM00494] (35-93)
  IPR036508 Chitin binding domain superfamily [SSF57625] (38-95)